Protein AF-A0A921FHR7-F1 (afdb_monomer_lite)

Foldseek 3Di:
DLLLLLLLLLVLVVLLLLLQLLQCLLPQALLRLLVLLCVLFNPALQSQLLSLLVVVLVVLVVQLLAPQLCCLVCVVVVHHSPDVSLVVVSVVLVVVVVVVVVVDVVVVVVVVVVLVVVVVVVLVVLLVLLVVVFPPPPPPPPDDPPPLVSLLSSLLCSLLLLCLRNLSSCRNVDPNSNPPSSVVSVVVSVVSSVSSSSLVVSLPRQDDPVVCVVQQSCSQLVSLCRRPNPVRNVVVSVSVNNGYTHDRNRLSSLLSSLSVLVSSLSSLVSCLSVCVSSVDDNVSSVSSNVSSVVNNVSNLVVCVVVVVVVRNVVSVVSSVVSSVVSQVVCVVVVHHHDNGHDD

Secondary structure (DSSP, 8-state):
-HHHHHHHHHHHHHHHHHHHHHHHHHS--SSHHHHHHHHHT-SSHHHHHHHHHHHHHHHHHHHHHHHTHHHHHHHHTT--STTHHHHHHHHHHHHHHHHHHHH-HHHHHHHHHHHHHHHHHHHHHHHHHHHHS---------S---HHHHHHHHHHGGGGGTTHHHHHHTGGG-S-HHHHHHHHHHHHHHHHHHHHHHHHHHHHTTS-HHHHHHTTTTHHHHHHHHHHHHHHHHHHHHHTTSS--SS-HHHHHHHHHHHHHHHHHHHHHHHHHHHHHHT--HHHHHHHHHHHHHHHHHHHHHHHHTT-HHHHHHHHHHHHHHHHHHHHHHHHTT---SSS---

Sequence (343 aa):
MAAVSFLIGGIVAAFSVYSYSKLGMKYPDRGGAAKFLLKEFGDGLLAGGMNVFQYIGWIIAMALYATGFAEYACQLLGKSSSGWLGKAISIGIVIVVVAINIMGSKQVARAQMAIIAFELLILLSFVAVGLTKLHVPTITSSNSGNIVGILSAAGLLYVTYEGFGVVTNAAGSMVNPKKQLPQALFFSLGIVMVIYIVASVVVMMTLSVQCAVANQGHVLATAGKLVLGNWGLFITSLIVCIFVVIFPLSAVGEMDSLAFLLVYAMVNLGHLRIAGQTGAKRWILICSVVLNLALFALLFIQTILNHETLTWISVIALLIISFLVELAWRKKNKRNLHWLGKK

Organism: NCBI:txid47770

InterPro domains:
  IPR002293 Amino acid/polyamine transporter I [PF13520] (2-335)
  IPR050367 Amino acid-polyamine-organocation superfamily [PTHR42770] (2-235)

pLDDT: mean 82.43, std 13.65, range [38.44, 98.12]

Radius of gyration: 20.82 Å; chains: 1; bounding box: 49×46×58 Å

Structure (mmCIF, N/CA/C/O backbone):
data_AF-A0A921FHR7-F1
#
_entry.id   AF-A0A921FHR7-F1
#
loop_
_atom_site.group_PDB
_atom_site.id
_atom_site.type_symbol
_atom_site.label_atom_id
_atom_site.label_alt_id
_atom_site.label_comp_id
_atom_site.label_asym_id
_atom_site.label_entity_id
_a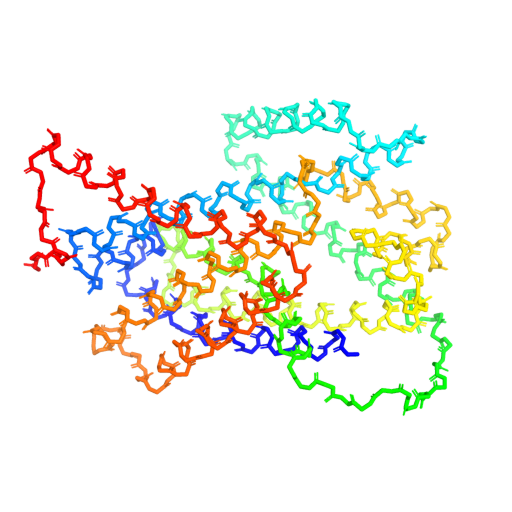tom_site.label_seq_id
_atom_site.pdbx_PDB_ins_code
_atom_site.Cartn_x
_atom_site.Cartn_y
_atom_site.Cartn_z
_atom_site.occupancy
_atom_site.B_iso_or_equiv
_atom_site.auth_seq_id
_atom_site.auth_comp_id
_atom_site.auth_asym_id
_atom_site.auth_atom_id
_atom_site.pdbx_PDB_model_num
ATOM 1 N N . MET A 1 1 ? 10.803 -15.787 -9.127 1.00 75.69 1 MET A N 1
ATOM 2 C CA . MET A 1 1 ? 10.529 -15.539 -7.689 1.00 75.69 1 MET A CA 1
ATOM 3 C C . MET A 1 1 ? 9.432 -14.495 -7.489 1.00 75.69 1 MET A C 1
ATOM 5 O O . MET A 1 1 ? 8.466 -14.827 -6.822 1.00 75.69 1 MET A O 1
ATOM 9 N N . ALA A 1 2 ? 9.515 -13.302 -8.097 1.00 82.38 2 ALA A N 1
ATOM 10 C CA . ALA A 1 2 ? 8.570 -12.192 -7.882 1.00 82.38 2 ALA A CA 1
ATOM 11 C C . ALA A 1 2 ? 7.066 -12.563 -7.905 1.00 82.38 2 ALA A C 1
ATOM 13 O O . ALA A 1 2 ? 6.345 -12.172 -6.995 1.00 82.38 2 ALA A O 1
ATOM 14 N N . ALA A 1 3 ? 6.596 -13.383 -8.854 1.00 88.69 3 ALA A N 1
ATOM 15 C CA . ALA A 1 3 ? 5.189 -13.817 -8.894 1.00 88.69 3 ALA A CA 1
ATOM 16 C C . ALA A 1 3 ? 4.730 -14.591 -7.634 1.00 88.69 3 ALA A C 1
ATOM 18 O O . ALA A 1 3 ? 3.572 -14.492 -7.236 1.00 88.69 3 ALA A O 1
ATOM 19 N N . VAL A 1 4 ? 5.637 -15.317 -6.966 1.00 91.19 4 VAL A N 1
ATOM 20 C CA . VAL A 1 4 ? 5.362 -15.993 -5.684 1.00 91.19 4 VAL A CA 1
ATOM 21 C C . VAL A 1 4 ? 5.275 -14.971 -4.549 1.00 91.19 4 VAL A C 1
ATOM 23 O O . VAL A 1 4 ? 4.385 -15.067 -3.710 1.00 91.19 4 VAL A O 1
ATOM 26 N N . SER A 1 5 ? 6.137 -13.951 -4.551 1.00 92.94 5 SER A N 1
ATOM 27 C CA . SER A 1 5 ? 6.069 -12.840 -3.594 1.00 92.94 5 SER A CA 1
ATOM 28 C C . SER A 1 5 ? 4.777 -12.025 -3.749 1.00 92.94 5 SER A C 1
ATOM 30 O O . SER A 1 5 ? 4.128 -11.735 -2.747 1.00 92.94 5 SER A O 1
ATOM 32 N N . PHE A 1 6 ? 4.335 -11.749 -4.983 1.00 93.88 6 PHE A N 1
ATOM 33 C CA . PHE A 1 6 ? 3.021 -11.149 -5.254 1.00 93.88 6 PHE A CA 1
ATOM 34 C C . PHE A 1 6 ? 1.868 -12.015 -4.735 1.00 93.88 6 PHE A C 1
ATOM 36 O O . PHE A 1 6 ? 0.956 -11.483 -4.101 1.00 93.88 6 PHE A O 1
ATOM 43 N N . LEU A 1 7 ? 1.902 -13.333 -4.966 1.00 95.56 7 LEU A N 1
ATOM 44 C CA . LEU A 1 7 ? 0.889 -14.260 -4.454 1.00 95.56 7 LEU A CA 1
ATOM 45 C C . LEU A 1 7 ? 0.837 -14.255 -2.917 1.00 95.56 7 LEU A C 1
ATOM 47 O O . LEU A 1 7 ? -0.248 -14.160 -2.348 1.00 95.56 7 LEU A O 1
ATOM 51 N N . ILE A 1 8 ? 1.991 -14.302 -2.243 1.00 95.94 8 ILE A N 1
ATOM 52 C CA . ILE A 1 8 ? 2.076 -14.254 -0.776 1.00 95.94 8 ILE A CA 1
ATOM 53 C C . ILE A 1 8 ? 1.540 -12.921 -0.242 1.00 95.94 8 ILE A C 1
ATOM 55 O O . ILE A 1 8 ? 0.689 -12.934 0.645 1.00 95.94 8 ILE A O 1
ATOM 59 N N . GLY A 1 9 ? 1.969 -11.785 -0.804 1.00 95.19 9 GLY A N 1
ATOM 60 C CA . GLY A 1 9 ? 1.480 -10.461 -0.406 1.00 95.19 9 GLY A CA 1
ATOM 61 C C . GLY A 1 9 ? -0.042 -10.342 -0.536 1.00 95.19 9 GLY A C 1
ATOM 62 O O . GLY A 1 9 ? -0.710 -9.911 0.403 1.00 95.19 9 GLY A O 1
ATOM 63 N N . GLY A 1 10 ? -0.609 -10.836 -1.643 1.00 96.44 10 GLY A N 1
ATOM 64 C CA . GLY A 1 10 ? -2.055 -10.846 -1.875 1.00 96.44 10 GLY A CA 1
ATOM 65 C C . GLY A 1 10 ? -2.819 -11.770 -0.920 1.00 96.44 10 GLY A C 1
ATOM 66 O O . GLY A 1 10 ? -3.896 -11.413 -0.442 1.00 96.44 10 GLY A O 1
ATOM 67 N N . ILE A 1 11 ? -2.243 -12.923 -0.558 1.00 96.75 11 ILE A N 1
ATOM 68 C CA . ILE A 1 11 ? -2.798 -13.812 0.474 1.00 96.75 11 ILE A CA 1
ATOM 69 C C . ILE A 1 11 ? -2.802 -13.119 1.844 1.00 96.75 11 ILE A C 1
ATOM 71 O O . ILE A 1 11 ? -3.821 -13.166 2.531 1.00 96.75 11 ILE A O 1
ATOM 75 N N . VAL A 1 12 ? -1.723 -12.433 2.243 1.00 97.12 12 VAL A N 1
ATOM 76 C CA . VAL A 1 12 ? -1.695 -11.667 3.507 1.00 97.12 12 VAL A CA 1
ATOM 77 C C . VAL A 1 12 ? -2.714 -10.523 3.477 1.00 97.12 12 VAL A C 1
ATOM 79 O O . VAL A 1 12 ? -3.473 -10.349 4.435 1.00 97.12 12 VAL A O 1
ATOM 82 N N . ALA A 1 13 ? -2.822 -9.812 2.351 1.00 96.56 13 ALA A N 1
ATOM 83 C CA . ALA A 1 13 ? -3.828 -8.775 2.150 1.00 96.56 13 ALA A CA 1
ATOM 84 C C . ALA A 1 13 ? -5.263 -9.330 2.235 1.00 96.56 13 ALA A C 1
ATOM 86 O O . ALA A 1 13 ? -6.140 -8.646 2.756 1.00 96.56 13 ALA A O 1
ATOM 87 N N . ALA A 1 14 ? -5.518 -10.581 1.830 1.00 97.56 14 ALA A N 1
ATOM 88 C CA . ALA A 1 14 ? -6.836 -11.216 1.947 1.00 97.56 14 ALA A CA 1
ATOM 89 C C . ALA A 1 14 ? -7.307 -11.383 3.406 1.00 97.56 14 ALA A C 1
ATOM 91 O O . ALA A 1 14 ? -8.500 -11.229 3.689 1.00 97.56 14 ALA A O 1
ATOM 92 N N . PHE A 1 15 ? -6.393 -11.635 4.353 1.00 97.69 15 PHE A N 1
ATOM 93 C CA . PHE A 1 15 ? -6.720 -11.655 5.785 1.00 97.69 15 PHE A CA 1
ATOM 94 C C . PHE A 1 15 ? -7.093 -10.249 6.295 1.00 97.69 15 PHE A C 1
ATOM 96 O O . PHE A 1 15 ? -8.111 -10.088 6.982 1.00 97.69 15 PHE A O 1
ATOM 103 N N . SER A 1 16 ? -6.345 -9.218 5.880 1.00 96.94 16 SER A N 1
ATOM 104 C CA . SER A 1 16 ? -6.656 -7.815 6.188 1.00 96.94 16 SER A CA 1
ATOM 105 C C . SER A 1 16 ? -7.984 -7.372 5.552 1.00 96.94 16 SER A C 1
ATOM 107 O O . SER A 1 16 ? -8.812 -6.757 6.221 1.00 96.94 16 SER A O 1
ATOM 109 N N . VAL A 1 17 ? -8.265 -7.769 4.307 1.00 97.38 17 VAL A N 1
ATOM 110 C CA . VAL A 1 17 ? -9.538 -7.528 3.605 1.00 97.38 17 VAL A CA 1
ATOM 111 C C . VAL A 1 17 ? -10.715 -8.208 4.302 1.00 97.38 17 VAL A C 1
ATOM 113 O O . VAL A 1 17 ? -11.764 -7.582 4.478 1.00 97.38 17 VAL A O 1
ATOM 116 N N . TYR A 1 18 ? -10.563 -9.449 4.777 1.00 98.00 18 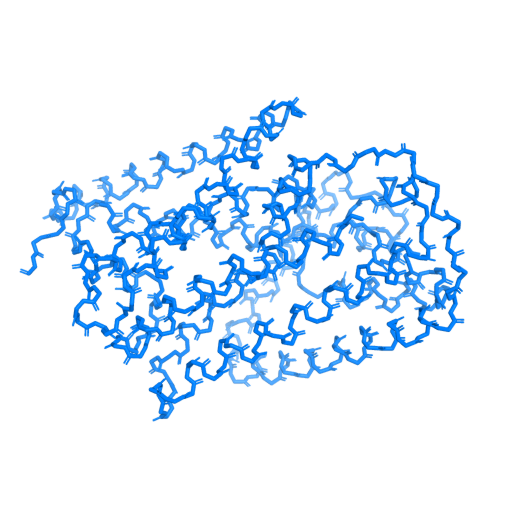TYR A N 1
ATOM 117 C CA . TYR A 1 18 ? -11.596 -10.098 5.587 1.00 98.00 18 TYR A CA 1
ATOM 118 C C . TYR A 1 18 ? -11.925 -9.264 6.836 1.00 98.00 18 TYR A C 1
ATOM 120 O O . TYR A 1 18 ? -13.099 -8.994 7.112 1.00 98.00 18 TYR A O 1
ATOM 128 N N . SER A 1 19 ? -10.895 -8.809 7.553 1.00 97.50 19 SER A N 1
ATOM 129 C CA . SER A 1 19 ? -11.024 -7.952 8.735 1.00 97.50 19 SER A CA 1
ATOM 130 C C . SER A 1 19 ? -11.744 -6.634 8.411 1.00 97.50 19 SER A C 1
ATOM 132 O O . SER A 1 19 ? -12.778 -6.326 9.010 1.00 97.50 19 SER A O 1
ATOM 134 N N . TYR A 1 20 ? -11.275 -5.915 7.389 1.00 96.88 20 TYR A N 1
ATOM 135 C CA . TYR A 1 20 ? -11.813 -4.628 6.942 1.00 96.88 20 TYR A CA 1
ATOM 136 C C . TYR A 1 20 ? -13.252 -4.731 6.422 1.00 96.88 20 TYR A C 1
ATOM 138 O O . TYR A 1 20 ? -14.075 -3.866 6.721 1.00 96.88 20 TYR A O 1
ATOM 146 N N . SER A 1 21 ? -13.602 -5.812 5.715 1.00 96.62 21 SER A N 1
ATOM 147 C CA . SER A 1 21 ? -14.979 -6.047 5.264 1.00 96.62 21 SER A CA 1
ATOM 148 C C . SER A 1 21 ? -15.941 -6.184 6.452 1.00 96.62 21 SER A C 1
ATOM 150 O O . SER A 1 21 ? -17.005 -5.568 6.470 1.00 96.62 21 SER A O 1
ATOM 152 N N . LYS A 1 22 ? -15.549 -6.927 7.495 1.00 97.06 22 LYS A N 1
ATOM 153 C CA . LYS A 1 22 ? -16.338 -7.133 8.720 1.00 97.06 22 LYS A CA 1
ATOM 154 C C . LYS A 1 22 ? -16.485 -5.850 9.541 1.00 97.06 22 LYS A C 1
ATOM 156 O O . LYS A 1 22 ? -17.575 -5.593 10.055 1.00 97.06 22 LYS A O 1
ATOM 161 N N . LEU A 1 23 ? -15.433 -5.036 9.619 1.00 96.69 23 LEU A N 1
ATOM 162 C CA . LEU A 1 23 ? -15.459 -3.724 10.268 1.00 96.69 23 LEU A CA 1
ATOM 163 C C . LEU A 1 23 ? -16.355 -2.736 9.511 1.00 96.69 23 LEU A C 1
ATOM 165 O O . LEU A 1 23 ? -17.288 -2.193 10.099 1.00 96.69 23 LEU A O 1
ATOM 169 N N . GLY A 1 24 ? -16.158 -2.563 8.202 1.00 95.06 24 GLY A N 1
ATOM 170 C CA . GLY A 1 24 ? -16.938 -1.626 7.386 1.00 95.06 24 GLY A CA 1
ATOM 171 C C . GLY A 1 24 ? -18.408 -2.025 7.196 1.00 95.06 24 GLY A C 1
ATOM 172 O O . GLY A 1 24 ? -19.268 -1.155 7.097 1.00 95.06 24 GLY A O 1
ATOM 173 N N . MET A 1 25 ? -18.745 -3.321 7.243 1.00 94.69 25 MET A N 1
ATOM 174 C CA . MET A 1 25 ? -20.144 -3.775 7.328 1.00 94.69 25 MET A CA 1
ATOM 175 C C . MET A 1 25 ? -20.823 -3.409 8.657 1.00 94.69 25 MET A C 1
ATOM 177 O O . MET A 1 25 ? -22.048 -3.264 8.700 1.00 94.69 25 MET A O 1
ATOM 181 N N . LYS A 1 26 ? -20.053 -3.315 9.751 1.00 95.25 26 LYS A N 1
ATOM 182 C CA . LYS A 1 26 ? -20.549 -2.992 11.098 1.00 95.25 26 LYS A CA 1
ATOM 183 C C . LYS A 1 26 ? -20.578 -1.485 11.358 1.00 95.25 26 LYS A C 1
ATOM 185 O O . LYS A 1 26 ? -21.493 -1.008 12.028 1.00 95.25 26 LYS A O 1
ATOM 190 N N . TYR A 1 27 ? -19.600 -0.760 10.823 1.00 94.31 27 TYR A N 1
ATOM 191 C CA . TYR A 1 27 ? -19.409 0.680 10.972 1.00 94.31 27 TYR A CA 1
ATOM 192 C C . TYR A 1 27 ? -19.216 1.334 9.583 1.00 94.31 27 TYR A C 1
ATOM 194 O O . TYR A 1 27 ? -18.105 1.762 9.265 1.00 94.31 27 TYR A O 1
ATOM 202 N N . PRO A 1 28 ? -20.261 1.386 8.729 1.00 92.00 28 PRO A N 1
ATOM 203 C CA . PRO A 1 28 ? -20.185 2.008 7.407 1.00 92.00 28 PRO A CA 1
ATOM 204 C C . PRO A 1 28 ? -20.068 3.529 7.550 1.00 92.00 28 PRO A C 1
ATOM 206 O O . PRO A 1 28 ? -21.051 4.241 7.740 1.00 92.00 28 PRO A O 1
ATOM 209 N N . ASP A 1 29 ? -18.835 4.013 7.496 1.00 91.94 29 ASP A N 1
ATOM 210 C CA . ASP A 1 29 ? -18.447 5.391 7.781 1.00 91.94 29 ASP A CA 1
ATOM 211 C C . ASP A 1 29 ? -17.522 5.914 6.670 1.00 91.94 29 ASP A C 1
ATOM 213 O O . ASP A 1 29 ? -17.067 5.141 5.827 1.00 91.94 29 ASP A O 1
ATOM 217 N N . ARG A 1 30 ? -17.239 7.220 6.648 1.00 84.75 30 ARG A N 1
ATOM 218 C CA . ARG A 1 30 ? -16.298 7.813 5.683 1.00 84.75 30 ARG A CA 1
ATOM 219 C C . ARG A 1 30 ? -14.847 7.814 6.169 1.00 84.75 30 ARG A C 1
ATOM 221 O O . ARG A 1 30 ? -13.949 7.989 5.358 1.00 84.75 30 ARG A O 1
ATOM 228 N N . GLY A 1 31 ? -14.614 7.598 7.466 1.00 84.12 31 GLY A N 1
ATOM 229 C CA . GLY A 1 31 ? -13.273 7.539 8.057 1.00 84.12 31 GLY A CA 1
ATOM 230 C C . GLY A 1 31 ? -12.580 6.170 8.023 1.00 84.12 31 GLY A C 1
ATOM 231 O O . GLY A 1 31 ? -11.482 6.071 8.566 1.00 84.12 31 GLY A O 1
ATOM 232 N N . GLY A 1 32 ? -13.214 5.124 7.471 1.00 89.81 32 GLY A N 1
ATOM 233 C CA . GLY A 1 32 ? -12.629 3.784 7.279 1.00 89.81 32 GLY A CA 1
ATOM 234 C C . GLY A 1 32 ? -11.784 3.279 8.456 1.00 89.81 32 GLY A C 1
ATOM 235 O O . GLY A 1 32 ? -12.243 3.261 9.601 1.00 89.81 32 GLY A O 1
ATOM 236 N N . ALA A 1 33 ? -10.526 2.927 8.178 1.00 91.19 33 ALA A N 1
ATOM 237 C CA . ALA A 1 33 ? -9.527 2.483 9.158 1.00 91.19 33 ALA A CA 1
ATOM 238 C C . ALA A 1 33 ? -9.425 3.381 10.408 1.00 91.19 33 ALA A C 1
ATOM 240 O O . ALA A 1 33 ? -9.457 2.884 11.535 1.00 91.19 33 ALA A O 1
ATOM 241 N N . ALA A 1 34 ? -9.399 4.705 10.227 1.00 91.00 34 ALA A N 1
ATOM 242 C CA . ALA A 1 34 ? -9.292 5.654 11.332 1.00 91.00 34 ALA A CA 1
ATOM 243 C C . ALA A 1 34 ? -10.552 5.677 12.220 1.00 91.00 34 ALA A C 1
ATOM 245 O O . ALA A 1 34 ? -10.483 5.971 13.419 1.00 91.00 34 ALA A O 1
ATOM 246 N N . LYS A 1 35 ? -11.715 5.314 11.657 1.00 93.31 35 LYS A N 1
ATOM 247 C CA . LYS A 1 35 ? -12.948 5.081 12.421 1.00 93.31 35 LYS A CA 1
ATOM 248 C C . LYS A 1 35 ? -12.936 3.725 13.130 1.00 93.31 35 LYS A C 1
ATOM 250 O O . LYS A 1 35 ? -13.475 3.636 14.234 1.00 93.31 35 LYS A O 1
ATOM 255 N N . PHE A 1 36 ? -12.321 2.700 12.537 1.00 95.56 36 PHE A N 1
ATOM 256 C CA . PHE A 1 36 ? -12.181 1.375 13.148 1.00 95.56 36 PHE A CA 1
ATOM 257 C C . PHE A 1 36 ? -11.304 1.443 14.406 1.00 95.56 36 PHE A C 1
ATOM 259 O O . PHE A 1 36 ? -11.782 1.078 15.479 1.00 95.56 36 PHE A O 1
ATOM 266 N N . LEU A 1 37 ? -10.121 2.069 14.333 1.00 95.56 37 LEU A N 1
ATOM 267 C CA . LEU A 1 37 ? -9.233 2.279 15.489 1.00 95.56 37 LEU A CA 1
ATOM 268 C C . LEU A 1 37 ? -9.950 2.971 16.665 1.00 95.56 37 LEU A C 1
ATOM 270 O O . LEU A 1 37 ? -9.846 2.536 17.815 1.00 95.56 37 LEU A O 1
ATOM 274 N N . LEU A 1 38 ? -10.767 3.993 16.383 1.00 94.19 38 LEU A N 1
ATOM 275 C CA . LEU A 1 38 ? -11.587 4.681 17.392 1.00 94.19 38 LEU A CA 1
ATOM 276 C C . LEU A 1 38 ? -12.709 3.806 17.988 1.00 94.19 38 LEU A C 1
ATOM 278 O O . LEU A 1 38 ? -13.125 4.050 19.120 1.00 94.19 38 LEU A O 1
ATOM 282 N N . LYS A 1 39 ? -13.210 2.789 17.273 1.00 95.00 39 LYS A N 1
ATOM 283 C CA . LYS A 1 39 ? -14.193 1.814 17.793 1.00 95.00 39 LYS A CA 1
ATOM 284 C C . LYS A 1 39 ? -13.551 0.643 18.544 1.00 95.00 39 LYS A C 1
ATOM 286 O O . LYS A 1 39 ? -14.187 0.060 19.421 1.00 95.00 39 LYS A O 1
ATOM 291 N N . GLU A 1 40 ? -12.301 0.324 18.235 1.00 94.88 40 GLU A N 1
ATOM 292 C CA . GLU A 1 40 ? -11.539 -0.797 18.796 1.00 94.88 40 GLU A CA 1
ATOM 293 C C . GLU A 1 40 ? -10.788 -0.432 20.086 1.00 94.88 40 GLU A C 1
ATOM 295 O O . GLU A 1 40 ? -10.748 -1.210 21.049 1.00 94.88 40 GLU A O 1
ATOM 300 N N . PHE A 1 41 ? -10.199 0.766 20.115 1.00 94.81 41 PHE A N 1
ATOM 301 C CA . PHE A 1 41 ? -9.357 1.259 21.207 1.00 94.81 41 PHE A CA 1
ATOM 302 C C . PHE A 1 41 ? -9.963 2.451 21.965 1.00 94.81 41 PHE A C 1
ATOM 304 O O . PHE A 1 41 ? -9.497 2.758 23.063 1.00 94.81 41 PHE A O 1
ATOM 311 N N . GLY A 1 42 ? -11.026 3.068 21.433 1.00 93.38 42 GLY A N 1
ATOM 312 C CA . GLY A 1 42 ? -11.663 4.262 21.998 1.00 93.38 42 GLY A CA 1
ATOM 313 C C . GLY A 1 42 ? -10.883 5.552 21.717 1.00 93.38 42 GLY A C 1
ATOM 314 O O . GLY A 1 42 ? -9.785 5.528 21.167 1.00 93.38 42 GLY A O 1
ATOM 315 N N . ASP A 1 43 ? -11.434 6.697 22.128 1.00 92.50 43 ASP A N 1
ATOM 316 C CA . ASP A 1 43 ? -10.752 7.997 22.060 1.00 92.50 43 ASP A CA 1
ATOM 317 C C . ASP A 1 43 ? -9.620 8.119 23.106 1.00 92.50 43 ASP A C 1
ATOM 319 O O . ASP A 1 43 ? -9.807 8.661 24.198 1.00 92.50 43 ASP A O 1
ATOM 323 N N . GLY A 1 44 ? -8.439 7.599 22.771 1.00 93.12 44 GLY A N 1
ATOM 324 C CA . GLY A 1 44 ? -7.212 7.664 23.574 1.00 93.12 44 GLY A CA 1
ATOM 325 C C . GLY A 1 44 ? -5.959 7.768 22.702 1.00 93.12 44 GLY A C 1
ATOM 326 O O . GLY A 1 44 ? -6.052 7.746 21.471 1.00 93.12 44 GLY A O 1
ATOM 327 N N . LEU A 1 45 ? -4.785 7.871 23.337 1.00 93.44 45 LEU A N 1
ATOM 328 C CA . LEU A 1 45 ? -3.504 8.073 22.639 1.00 93.44 45 LEU A CA 1
ATOM 329 C C . LEU A 1 45 ? -3.216 7.009 21.572 1.00 93.44 45 LEU A C 1
ATOM 331 O O . LEU A 1 45 ? -2.663 7.354 20.537 1.00 93.44 45 LEU A O 1
ATOM 335 N N . LEU A 1 46 ? -3.608 5.748 21.782 1.00 94.69 46 LEU A N 1
ATOM 336 C CA . LEU A 1 46 ? -3.337 4.671 20.828 1.00 94.69 46 LEU A CA 1
ATOM 337 C C . LEU A 1 46 ? -4.097 4.849 19.507 1.00 94.69 46 LEU A C 1
ATOM 339 O O . LEU A 1 46 ? -3.492 4.772 18.443 1.00 94.69 46 LEU A O 1
ATOM 343 N N . ALA A 1 47 ? -5.405 5.121 19.559 1.00 93.88 47 ALA A N 1
ATOM 344 C CA . ALA A 1 47 ? -6.190 5.357 18.346 1.00 93.88 47 ALA A CA 1
ATOM 345 C C . ALA A 1 47 ? -5.765 6.657 17.649 1.00 93.88 47 ALA A C 1
ATOM 347 O O . ALA A 1 47 ? -5.671 6.702 16.428 1.00 93.88 47 ALA A O 1
ATOM 348 N N . GLY A 1 48 ? -5.481 7.706 18.424 1.00 91.44 48 GLY A N 1
ATOM 349 C CA . GLY A 1 48 ? -5.029 8.987 17.892 1.00 91.44 48 GLY A CA 1
ATOM 350 C C . GLY A 1 48 ? -3.650 8.922 17.232 1.00 91.44 48 GLY A C 1
ATOM 351 O O . GLY A 1 48 ? -3.514 9.302 16.074 1.00 91.44 48 GLY A O 1
ATOM 352 N N . GLY A 1 49 ? -2.650 8.376 17.929 1.00 93.00 49 GLY A N 1
ATOM 353 C CA . GLY A 1 49 ? -1.289 8.204 17.419 1.00 93.00 49 GLY A CA 1
ATOM 354 C C . GLY A 1 49 ? -1.256 7.328 16.170 1.00 93.00 49 GLY A C 1
ATOM 355 O O . GLY A 1 49 ? -0.676 7.731 15.168 1.00 93.00 49 GLY A O 1
ATOM 356 N N . MET A 1 50 ? -1.980 6.201 16.161 1.00 95.88 50 MET A N 1
ATOM 357 C CA . MET A 1 50 ? -2.103 5.365 14.959 1.00 95.88 50 MET A CA 1
ATOM 358 C C . MET A 1 50 ? -2.853 6.060 13.810 1.00 95.88 50 MET A C 1
ATOM 360 O O . MET A 1 50 ? -2.488 5.853 12.657 1.00 95.88 50 MET A O 1
ATOM 364 N N . ASN A 1 51 ? -3.842 6.919 14.087 1.00 91.75 51 ASN A N 1
ATOM 365 C CA . ASN A 1 51 ? -4.504 7.722 13.051 1.00 91.75 51 ASN A CA 1
ATOM 366 C C . ASN A 1 51 ? -3.564 8.785 12.456 1.00 91.75 51 ASN A C 1
ATOM 368 O O . ASN A 1 51 ? -3.567 8.987 11.244 1.00 91.75 51 ASN A O 1
ATOM 372 N N . VAL A 1 52 ? -2.740 9.445 13.280 1.00 87.69 52 VAL A N 1
ATOM 373 C CA . VAL A 1 52 ? -1.711 10.388 12.804 1.00 87.69 52 VAL A CA 1
ATOM 374 C C . VAL A 1 52 ? -0.612 9.641 12.040 1.00 87.69 52 VAL A C 1
ATOM 376 O O . VAL A 1 52 ? -0.182 10.115 10.993 1.00 87.69 52 VAL A O 1
ATOM 379 N N . PHE A 1 53 ? -0.206 8.452 12.496 1.00 91.25 53 PHE A N 1
ATOM 380 C CA . PHE A 1 53 ? 0.758 7.604 11.794 1.00 91.25 53 PHE A CA 1
ATOM 381 C C . PHE A 1 53 ? 0.223 7.152 10.435 1.00 91.25 53 PHE A C 1
ATOM 383 O O . PHE A 1 53 ? 0.924 7.281 9.441 1.00 91.25 53 PHE A O 1
ATOM 390 N N . GLN A 1 54 ? -1.040 6.718 10.355 1.00 89.19 54 GLN A N 1
ATOM 391 C CA . GLN A 1 54 ? -1.676 6.379 9.082 1.00 89.19 54 GLN A CA 1
ATOM 392 C C . GLN A 1 54 ? -1.829 7.607 8.171 1.00 89.19 54 GLN A C 1
ATOM 394 O O . GLN A 1 54 ? -1.674 7.485 6.962 1.00 89.19 54 GLN A O 1
ATOM 399 N N . TYR A 1 55 ? -2.115 8.794 8.712 1.00 82.00 55 TYR A N 1
ATOM 400 C CA . TYR A 1 55 ? -2.161 10.029 7.922 1.00 82.00 55 TYR A CA 1
ATOM 401 C C . TYR A 1 55 ? -0.785 10.398 7.348 1.00 82.00 55 TYR A C 1
ATOM 403 O O . TYR A 1 55 ? -0.690 10.776 6.183 1.00 82.00 55 TYR A O 1
ATOM 411 N N . ILE A 1 56 ? 0.285 10.219 8.129 1.00 76.62 56 ILE A N 1
ATOM 412 C CA . ILE A 1 56 ? 1.666 10.325 7.642 1.00 76.62 56 ILE A CA 1
ATOM 413 C C . ILE A 1 56 ? 1.948 9.237 6.596 1.00 76.62 56 ILE A C 1
ATOM 415 O O . ILE A 1 56 ? 2.506 9.560 5.556 1.00 76.62 56 ILE A O 1
ATOM 419 N N . GLY A 1 57 ? 1.495 7.999 6.809 1.00 79.38 57 GLY A N 1
ATOM 420 C CA . GLY A 1 57 ? 1.531 6.917 5.821 1.00 79.38 57 GLY A CA 1
ATOM 421 C C . GLY A 1 57 ? 0.874 7.327 4.506 1.00 79.38 57 GLY A C 1
ATOM 422 O O . GLY A 1 57 ? 1.510 7.265 3.470 1.00 79.38 57 GLY A O 1
ATOM 423 N N . TRP A 1 58 ? -0.331 7.903 4.522 1.00 78.12 58 TRP A N 1
ATOM 424 C CA . TRP A 1 58 ? -0.949 8.438 3.303 1.00 78.12 58 TRP A CA 1
ATOM 425 C C . TRP A 1 58 ? -0.166 9.600 2.673 1.00 78.12 58 TRP A C 1
ATOM 427 O O . TRP A 1 58 ? -0.289 9.802 1.471 1.00 78.12 58 TRP A O 1
ATOM 437 N N . ILE A 1 59 ? 0.649 10.349 3.424 1.00 75.75 59 ILE A N 1
ATOM 438 C CA . ILE A 1 59 ? 1.593 11.332 2.859 1.00 75.75 59 ILE A CA 1
ATOM 439 C C . ILE A 1 59 ? 2.827 10.639 2.258 1.00 75.75 59 ILE A C 1
ATOM 441 O O . ILE A 1 59 ? 3.315 11.112 1.239 1.00 75.75 59 ILE A O 1
ATOM 445 N N . ILE A 1 60 ? 3.299 9.519 2.818 1.00 77.00 60 ILE A N 1
ATOM 446 C CA . ILE A 1 60 ? 4.345 8.663 2.228 1.00 77.00 60 ILE A CA 1
ATOM 447 C C . ILE A 1 60 ? 3.818 8.008 0.944 1.00 77.00 60 ILE A C 1
ATOM 449 O O . ILE A 1 60 ? 4.459 8.141 -0.089 1.00 77.00 60 ILE A O 1
ATOM 453 N N . ALA A 1 61 ? 2.614 7.434 0.952 1.00 76.31 61 ALA A N 1
ATOM 454 C CA . ALA A 1 61 ? 1.916 6.938 -0.230 1.00 76.31 61 ALA A CA 1
ATOM 455 C C . ALA A 1 61 ? 1.698 8.047 -1.268 1.00 76.31 61 ALA A C 1
ATOM 457 O O . ALA A 1 61 ? 2.060 7.888 -2.425 1.00 76.31 61 ALA A O 1
ATOM 458 N N . MET A 1 62 ? 1.193 9.226 -0.882 1.00 73.94 62 MET A N 1
ATOM 459 C CA . MET A 1 62 ? 1.132 10.397 -1.777 1.00 73.94 62 MET A CA 1
ATOM 460 C C . MET A 1 62 ? 2.514 10.940 -2.164 1.00 73.94 62 MET A C 1
ATOM 462 O O . MET A 1 62 ? 2.581 11.775 -3.058 1.00 73.94 62 MET A O 1
ATOM 466 N N . ALA A 1 63 ? 3.597 10.483 -1.526 1.00 72.19 63 ALA A N 1
ATOM 467 C CA . ALA A 1 63 ? 4.979 10.728 -1.921 1.00 72.19 63 ALA A CA 1
ATOM 468 C C . ALA A 1 63 ? 5.583 9.569 -2.750 1.00 72.19 63 ALA A C 1
ATOM 470 O O . ALA A 1 63 ? 6.584 9.789 -3.424 1.00 72.19 63 ALA A O 1
ATOM 471 N N . LEU A 1 64 ? 4.952 8.386 -2.776 1.00 76.19 64 LEU A N 1
ATOM 472 C CA . LEU A 1 64 ? 5.246 7.237 -3.645 1.00 76.19 64 LEU A CA 1
ATOM 473 C C . LEU A 1 64 ? 4.507 7.329 -4.980 1.00 76.19 64 LEU A C 1
ATOM 475 O O . LEU A 1 64 ? 5.091 7.100 -6.028 1.00 76.19 64 LEU A O 1
ATOM 479 N N . TYR A 1 65 ? 3.237 7.732 -4.916 1.00 76.62 65 TYR A N 1
ATOM 480 C CA . TYR A 1 65 ? 2.447 8.385 -5.965 1.00 76.62 65 TYR A CA 1
ATOM 481 C C . TYR A 1 65 ? 2.790 9.885 -6.075 1.00 76.62 65 TYR A C 1
ATOM 483 O O . TYR A 1 65 ? 2.178 10.634 -6.833 1.00 76.62 65 TYR A O 1
ATOM 491 N N . ALA A 1 66 ? 3.836 10.306 -5.359 1.00 71.75 66 ALA A N 1
ATOM 492 C CA . ALA A 1 66 ? 4.874 11.134 -5.946 1.00 71.75 66 ALA A CA 1
ATOM 493 C C . ALA A 1 66 ? 5.953 10.173 -6.520 1.00 71.75 66 ALA A C 1
ATOM 495 O O . ALA A 1 66 ? 5.619 9.461 -7.430 1.00 71.75 66 ALA A O 1
ATOM 496 N N . THR A 1 67 ? 7.217 10.058 -6.131 1.00 70.38 67 THR A N 1
ATOM 497 C CA . THR A 1 67 ? 8.253 9.207 -6.812 1.00 70.38 67 THR A CA 1
ATOM 498 C C . THR A 1 67 ? 8.398 9.162 -8.364 1.00 70.38 67 THR A C 1
ATOM 500 O O . THR A 1 67 ? 9.213 9.885 -8.937 1.00 70.38 67 THR A O 1
ATOM 503 N N . GLY A 1 68 ? 7.739 8.227 -9.053 1.00 74.44 68 GLY A N 1
ATOM 504 C CA . GLY A 1 68 ? 8.276 7.517 -10.229 1.00 74.44 68 GLY A CA 1
ATOM 505 C C . GLY A 1 68 ? 8.364 8.319 -11.517 1.00 74.44 68 GLY A C 1
ATOM 506 O O . GLY A 1 68 ? 9.257 8.094 -12.324 1.00 74.44 68 GLY A O 1
ATOM 507 N N . PHE A 1 69 ? 7.508 9.317 -11.722 1.00 73.25 69 PHE A N 1
ATOM 508 C CA . PHE A 1 69 ? 7.614 10.144 -12.926 1.00 73.25 69 PHE A CA 1
ATOM 509 C C . PHE A 1 69 ? 8.739 11.151 -12.890 1.00 73.25 69 PHE A C 1
ATOM 511 O O . PHE A 1 69 ? 8.990 11.782 -13.908 1.00 73.25 69 PHE A O 1
ATOM 518 N N . ALA A 1 70 ? 9.412 11.349 -11.753 1.00 74.06 70 ALA A N 1
ATOM 519 C CA . ALA A 1 70 ? 10.651 12.124 -11.790 1.00 74.06 70 ALA A CA 1
ATOM 520 C C . ALA A 1 70 ? 11.578 11.432 -12.775 1.00 74.06 70 ALA A C 1
ATOM 522 O O . ALA A 1 70 ? 12.241 12.060 -13.585 1.00 74.06 70 ALA A O 1
ATOM 523 N N . GLU A 1 71 ? 11.526 10.112 -12.713 1.00 72.75 71 GLU A N 1
ATOM 524 C CA . GLU A 1 71 ? 12.302 9.152 -13.440 1.00 72.75 71 GLU A CA 1
ATOM 525 C C . GLU A 1 71 ? 11.687 8.963 -14.839 1.00 72.75 71 GLU A C 1
ATOM 527 O O . GLU A 1 71 ? 12.361 9.303 -15.805 1.00 72.75 71 GLU A O 1
ATOM 532 N N . TYR A 1 72 ? 10.391 8.639 -14.987 1.00 72.81 72 TYR A N 1
ATOM 533 C CA . TYR A 1 72 ? 9.757 8.520 -16.319 1.00 72.81 72 TYR A CA 1
ATOM 534 C C . TYR A 1 72 ? 9.685 9.828 -17.132 1.00 72.81 72 TYR A C 1
ATOM 536 O O . TYR A 1 72 ? 10.018 9.815 -18.316 1.00 72.81 72 TYR A O 1
ATOM 544 N N . ALA A 1 73 ? 9.308 10.970 -16.547 1.00 75.00 73 ALA A N 1
ATOM 545 C CA . ALA A 1 73 ? 9.221 12.234 -17.283 1.00 75.00 73 ALA A CA 1
ATOM 546 C C . ALA A 1 73 ? 10.612 12.789 -17.626 1.00 75.00 73 ALA A C 1
ATOM 548 O O . ALA A 1 73 ? 10.815 13.257 -18.747 1.00 75.00 73 ALA A O 1
ATOM 549 N N . CYS A 1 74 ? 11.606 12.689 -16.730 1.00 76.69 74 CYS A N 1
ATOM 550 C CA . CYS A 1 74 ? 12.981 13.021 -17.114 1.00 76.69 74 CYS A CA 1
ATOM 551 C C . CYS A 1 74 ? 13.534 12.031 -18.152 1.00 76.69 74 CYS A C 1
ATOM 553 O O . CYS A 1 74 ? 14.177 12.480 -19.096 1.00 76.69 74 CYS A O 1
ATOM 555 N N . GLN A 1 75 ? 13.227 10.731 -18.062 1.00 74.56 75 GLN A N 1
ATOM 556 C CA . GLN A 1 75 ? 13.613 9.721 -19.057 1.00 74.56 75 GLN A CA 1
ATOM 557 C C . GLN A 1 75 ? 13.018 10.027 -20.443 1.00 74.56 75 GLN A C 1
ATOM 559 O O . GLN A 1 75 ? 13.748 9.974 -21.432 1.00 74.56 75 GLN A O 1
ATOM 564 N N . LEU A 1 76 ? 11.742 10.426 -20.524 1.00 72.94 76 LEU A N 1
ATOM 565 C CA . LEU A 1 76 ? 11.109 10.910 -21.761 1.00 72.94 76 LEU A CA 1
ATOM 566 C C . LEU A 1 76 ? 11.773 12.193 -22.300 1.00 72.94 76 LEU A C 1
ATOM 568 O O . LEU A 1 76 ? 11.853 12.379 -23.511 1.00 72.94 76 LEU A O 1
ATOM 572 N N . LEU A 1 77 ? 12.292 13.053 -21.418 1.00 77.81 77 LEU A N 1
ATOM 573 C CA . LEU A 1 77 ? 13.062 14.255 -21.766 1.00 77.81 77 LEU A CA 1
ATOM 574 C C . LEU A 1 77 ? 14.566 13.994 -22.003 1.00 77.81 77 LEU A C 1
ATOM 576 O O . LEU A 1 77 ? 15.311 14.953 -22.217 1.00 77.81 77 LEU A O 1
ATOM 580 N N . GLY A 1 78 ? 15.038 12.743 -21.930 1.00 78.38 78 GLY A N 1
ATOM 581 C CA . GLY A 1 78 ? 16.458 12.386 -22.063 1.00 78.38 78 GLY A CA 1
ATOM 582 C C . GLY A 1 78 ? 17.365 12.921 -20.942 1.00 78.38 78 GLY A C 1
ATOM 583 O O . GLY A 1 78 ? 18.565 13.091 -21.146 1.00 78.38 78 GLY A O 1
ATOM 584 N N . LYS A 1 79 ? 16.803 13.230 -19.769 1.00 79.31 79 LYS A N 1
ATOM 585 C CA . LYS A 1 79 ? 17.484 13.825 -18.607 1.00 79.31 79 LYS A CA 1
ATOM 586 C C . LYS A 1 79 ? 17.480 12.867 -17.416 1.00 79.31 79 LYS A C 1
ATOM 588 O O . LYS A 1 79 ? 16.645 11.973 -17.326 1.00 79.31 79 LYS A O 1
ATOM 593 N N . SER A 1 80 ? 18.379 13.091 -16.459 1.00 74.62 80 SER A N 1
ATOM 594 C CA . SER A 1 80 ? 18.316 12.394 -15.170 1.00 74.62 80 SER A CA 1
ATOM 595 C C . SER A 1 80 ? 17.263 13.017 -14.245 1.00 74.62 80 SER A C 1
ATOM 597 O O . SER A 1 80 ? 17.097 14.239 -14.205 1.00 74.62 80 SER A O 1
ATOM 599 N N . SER A 1 81 ? 16.600 12.182 -13.446 1.00 70.12 81 SER A N 1
ATOM 600 C CA . SER A 1 81 ? 15.786 12.595 -12.295 1.00 70.12 81 SER A CA 1
ATOM 601 C C . SER A 1 81 ? 16.631 13.069 -11.104 1.00 70.12 81 SER A C 1
ATOM 603 O O . SER A 1 81 ? 16.122 13.781 -10.237 1.00 70.12 81 SER A O 1
ATOM 605 N N . SER A 1 82 ? 17.922 12.709 -11.067 1.00 67.19 82 SER A N 1
ATOM 606 C CA . SER A 1 82 ? 18.853 12.931 -9.952 1.00 67.19 82 SER A CA 1
ATOM 607 C C . SER A 1 82 ? 19.255 14.407 -9.777 1.00 67.19 82 SER A C 1
ATOM 609 O O . SER A 1 82 ? 20.376 14.810 -10.088 1.00 67.19 82 SER A O 1
ATOM 611 N N . GLY A 1 83 ? 18.341 15.239 -9.278 1.00 74.69 83 GLY A N 1
ATOM 612 C CA . GLY A 1 83 ? 18.613 16.647 -9.000 1.00 74.69 83 GLY A CA 1
ATOM 613 C C . GLY A 1 83 ? 17.362 17.460 -8.680 1.00 74.69 83 GLY A C 1
ATOM 614 O O . GLY A 1 83 ? 16.311 16.922 -8.333 1.00 74.69 83 GLY A O 1
ATOM 615 N N . TRP A 1 84 ? 17.471 18.785 -8.806 1.00 80.06 84 TRP A N 1
ATOM 616 C CA . TRP A 1 84 ? 16.343 19.690 -8.568 1.00 80.06 84 TRP A CA 1
ATOM 617 C C . TRP A 1 84 ? 15.227 19.549 -9.614 1.00 80.06 84 TRP A C 1
ATOM 619 O O . TRP A 1 84 ? 14.064 19.720 -9.271 1.00 80.06 84 TRP A O 1
ATOM 629 N N . LEU A 1 85 ? 15.551 19.177 -10.861 1.00 81.69 85 LEU A N 1
ATOM 630 C CA . LEU A 1 85 ? 14.563 19.036 -11.938 1.00 81.69 85 LEU A CA 1
ATOM 631 C C . LEU A 1 85 ? 13.462 18.023 -11.590 1.00 81.69 85 LEU A C 1
ATOM 633 O O . LEU A 1 85 ? 12.289 18.367 -11.687 1.00 81.69 85 LEU A O 1
ATOM 637 N N . GLY A 1 86 ? 13.831 16.823 -11.124 1.00 75.56 86 GLY A N 1
ATOM 638 C CA . GLY A 1 86 ? 12.860 15.815 -10.690 1.00 75.56 86 GLY A CA 1
ATOM 639 C C . GLY A 1 86 ? 11.932 16.369 -9.605 1.00 75.56 86 GLY A C 1
ATOM 640 O O . GLY A 1 86 ? 10.719 16.380 -9.788 1.00 75.56 86 GLY A O 1
ATOM 641 N N . LYS A 1 87 ? 12.516 16.944 -8.542 1.00 73.00 87 LYS A N 1
ATOM 642 C CA . LYS A 1 87 ? 11.795 17.558 -7.409 1.00 73.00 87 LYS A CA 1
ATOM 643 C C . LYS A 1 87 ? 10.887 18.728 -7.815 1.00 73.00 87 LYS A C 1
ATOM 645 O O . LYS A 1 87 ? 9.829 18.918 -7.222 1.00 73.00 87 LYS A O 1
ATOM 650 N N . ALA A 1 88 ? 11.279 19.522 -8.809 1.00 80.50 88 ALA A N 1
ATOM 651 C CA . ALA A 1 88 ? 10.473 20.636 -9.300 1.00 80.50 88 ALA A CA 1
ATOM 652 C C . ALA A 1 88 ? 9.226 20.142 -10.054 1.00 80.50 88 ALA A C 1
ATOM 654 O O . ALA A 1 88 ? 8.126 20.638 -9.806 1.00 80.50 88 ALA A O 1
ATOM 655 N N . ILE A 1 89 ? 9.377 19.119 -10.906 1.00 80.88 89 ILE A N 1
ATOM 656 C CA . ILE A 1 89 ? 8.247 18.462 -11.586 1.00 80.88 89 ILE A CA 1
ATOM 657 C C . ILE A 1 89 ? 7.308 17.821 -10.541 1.00 80.88 89 ILE A C 1
ATOM 659 O O . ILE A 1 89 ? 6.090 17.911 -10.683 1.00 80.88 89 ILE A O 1
ATOM 663 N N . SER A 1 90 ? 7.852 17.273 -9.445 1.00 71.12 90 SER A N 1
ATOM 664 C CA . SER A 1 90 ? 7.090 16.733 -8.305 1.00 71.12 90 SER A CA 1
ATOM 665 C C . SER A 1 90 ? 6.144 17.716 -7.654 1.00 71.12 90 SER A C 1
ATOM 667 O O . SER A 1 90 ? 4.947 17.456 -7.538 1.00 71.12 90 SER A O 1
ATOM 669 N N . ILE A 1 91 ? 6.686 18.854 -7.229 1.00 75.00 91 ILE A N 1
ATOM 670 C CA . ILE A 1 91 ? 5.910 19.900 -6.570 1.00 75.00 91 ILE A CA 1
ATOM 671 C C . ILE A 1 91 ? 4.836 20.408 -7.544 1.00 75.00 91 ILE A C 1
ATOM 673 O O . ILE A 1 91 ? 3.689 20.591 -7.143 1.00 75.00 91 ILE A O 1
ATOM 677 N N . GLY A 1 92 ? 5.168 20.518 -8.837 1.00 80.50 92 GLY A N 1
ATOM 678 C CA . GLY A 1 92 ? 4.213 20.819 -9.905 1.00 80.50 92 GLY A CA 1
ATOM 679 C C . GLY A 1 92 ? 3.047 19.827 -9.997 1.00 80.50 92 GLY A C 1
ATOM 680 O O . GLY A 1 92 ? 1.894 20.249 -9.965 1.00 80.50 92 GLY A O 1
ATOM 681 N N . ILE A 1 93 ? 3.310 18.519 -10.072 1.00 77.00 93 ILE A N 1
ATOM 682 C CA . ILE A 1 93 ? 2.251 17.504 -10.213 1.00 77.00 93 ILE A CA 1
ATOM 683 C C . ILE A 1 93 ? 1.385 17.389 -8.954 1.00 77.00 93 ILE A C 1
ATOM 685 O O . ILE A 1 93 ? 0.163 17.315 -9.081 1.00 77.00 93 ILE A O 1
ATOM 689 N N . VAL A 1 94 ? 1.958 17.492 -7.749 1.00 71.75 94 VAL A N 1
ATOM 690 C CA . VAL A 1 94 ? 1.158 17.560 -6.511 1.00 71.75 94 VAL A CA 1
ATOM 691 C C . VAL A 1 94 ? 0.245 18.794 -6.516 1.00 71.75 94 VAL A C 1
ATOM 693 O O . VAL A 1 94 ? -0.942 18.672 -6.213 1.00 71.75 94 VAL A O 1
ATOM 696 N N . ILE A 1 95 ? 0.742 19.967 -6.931 1.00 75.81 95 ILE A N 1
ATOM 697 C CA . ILE A 1 95 ? -0.073 21.189 -7.060 1.00 75.81 95 ILE A CA 1
ATOM 698 C C . ILE A 1 95 ? -1.200 21.010 -8.092 1.00 75.81 95 ILE A C 1
ATOM 700 O O . ILE A 1 95 ? -2.340 21.388 -7.818 1.00 75.81 95 ILE A O 1
ATOM 704 N N . VAL A 1 96 ? -0.922 20.396 -9.247 1.00 77.25 96 VAL A N 1
ATOM 705 C CA . VAL A 1 96 ? -1.929 20.120 -10.290 1.00 77.25 96 VAL A CA 1
ATOM 706 C C . VAL A 1 96 ? -3.007 19.154 -9.788 1.00 77.25 96 VAL A C 1
ATOM 708 O O . VAL A 1 96 ? -4.195 19.423 -9.961 1.00 77.25 96 VAL A O 1
ATOM 711 N N . VAL A 1 97 ? -2.631 18.068 -9.105 1.00 73.50 97 VAL A N 1
ATOM 712 C CA . VAL A 1 97 ? -3.587 17.109 -8.525 1.00 73.50 97 VAL A CA 1
ATOM 713 C C . VAL A 1 97 ? -4.426 17.757 -7.416 1.00 73.50 97 VAL A C 1
ATOM 715 O O . VAL A 1 97 ? -5.631 17.510 -7.337 1.00 73.50 97 VAL A O 1
ATOM 718 N N . VAL A 1 98 ? -3.847 18.634 -6.589 1.00 71.06 98 VAL A N 1
ATOM 719 C CA . VAL A 1 98 ? -4.602 19.421 -5.596 1.00 71.06 98 VAL A CA 1
ATOM 720 C C . VAL A 1 98 ? -5.599 20.364 -6.280 1.00 71.06 98 VAL A C 1
ATOM 722 O O . VAL A 1 98 ? -6.768 20.383 -5.893 1.00 71.06 98 VAL A O 1
ATOM 725 N N . ALA A 1 99 ? -5.192 21.083 -7.331 1.00 71.88 99 ALA A N 1
ATOM 726 C CA . ALA A 1 99 ? -6.083 21.962 -8.091 1.00 71.88 99 ALA A CA 1
ATOM 727 C C . ALA A 1 99 ? -7.257 21.193 -8.730 1.00 71.88 99 ALA A C 1
ATOM 729 O O . ALA A 1 99 ? -8.412 21.591 -8.577 1.00 71.88 99 ALA A O 1
ATOM 730 N N . ILE A 1 100 ? -6.990 20.044 -9.361 1.00 69.25 100 ILE A N 1
ATOM 731 C CA . ILE A 1 100 ? -8.018 19.168 -9.948 1.00 69.25 100 ILE A CA 1
ATOM 732 C C . ILE A 1 100 ? -9.007 18.668 -8.882 1.00 69.25 100 ILE A C 1
ATOM 734 O O . ILE A 1 100 ? -10.217 18.658 -9.115 1.00 69.25 100 ILE A O 1
ATOM 738 N N . ASN A 1 101 ? -8.529 18.306 -7.687 1.00 66.62 101 ASN A N 1
ATOM 739 C CA . ASN A 1 101 ? -9.398 17.879 -6.587 1.00 66.62 101 ASN A CA 1
ATOM 740 C C . ASN A 1 101 ? -10.319 19.001 -6.068 1.00 66.62 101 ASN A C 1
ATOM 742 O O . ASN A 1 101 ? -11.440 18.715 -5.644 1.00 66.62 101 ASN A O 1
ATOM 746 N N . ILE A 1 102 ? -9.896 20.268 -6.155 1.00 72.56 102 ILE A N 1
ATOM 747 C CA . ILE A 1 102 ? -10.729 21.436 -5.815 1.00 72.56 102 ILE A CA 1
ATOM 748 C C . ILE A 1 102 ? -11.842 21.660 -6.860 1.00 72.56 102 ILE A C 1
ATOM 750 O O . ILE A 1 102 ? -12.942 22.074 -6.497 1.00 72.56 102 ILE A O 1
ATOM 754 N N . MET A 1 103 ? -11.609 21.333 -8.138 1.00 66.75 103 MET A N 1
ATOM 755 C CA . MET A 1 103 ? -12.569 21.568 -9.235 1.00 66.75 103 MET A CA 1
ATOM 756 C C . MET A 1 103 ? -13.836 20.690 -9.193 1.00 66.75 103 MET A C 1
ATOM 758 O O . MET A 1 103 ? -14.826 21.018 -9.847 1.00 66.75 103 MET A O 1
ATOM 762 N N . GLY A 1 104 ? -13.853 19.608 -8.404 1.00 59.59 104 GLY A N 1
ATOM 763 C CA . GLY A 1 104 ? -15.088 18.907 -8.033 1.00 59.59 104 GLY A CA 1
ATOM 764 C C . GLY A 1 104 ? -15.100 17.401 -8.310 1.00 59.59 104 GLY A C 1
ATOM 765 O O . GLY A 1 104 ? -15.024 16.930 -9.448 1.00 59.59 104 GLY A O 1
ATOM 766 N N . SER A 1 105 ? -15.325 16.626 -7.246 1.00 62.62 105 SER A N 1
ATOM 767 C CA . SER A 1 105 ? -15.203 15.159 -7.213 1.00 62.62 105 SER A CA 1
ATOM 768 C C . SER A 1 105 ? -16.012 14.384 -8.265 1.00 62.62 105 SER A C 1
ATOM 770 O O . SER A 1 105 ? -15.599 13.297 -8.660 1.00 62.62 105 SER A O 1
ATOM 772 N N . LYS A 1 106 ? -17.135 14.918 -8.769 1.00 67.19 106 LYS A N 1
ATOM 773 C CA . LYS A 1 106 ? -17.938 14.261 -9.824 1.00 67.19 106 LYS A CA 1
ATOM 774 C C . LYS A 1 106 ? -17.223 14.190 -11.177 1.00 67.19 106 LYS A C 1
ATOM 776 O O . LYS A 1 106 ? -17.453 13.236 -11.918 1.00 67.19 106 LYS A O 1
ATOM 781 N N . GLN A 1 107 ? -16.396 15.181 -11.515 1.00 63.25 107 GLN A N 1
ATOM 782 C CA . GLN A 1 107 ? -15.605 15.155 -12.750 1.00 63.25 107 GLN A CA 1
ATOM 783 C C . GLN A 1 107 ? -14.361 14.283 -12.560 1.00 63.25 107 GLN A C 1
ATOM 785 O O . GLN A 1 107 ? -14.113 13.401 -13.380 1.00 63.25 107 GLN A O 1
ATOM 790 N N . VAL A 1 108 ? -13.674 14.435 -11.420 1.00 65.12 108 VAL A N 1
ATOM 791 C CA . VAL A 1 108 ? -12.526 13.600 -11.023 1.00 65.12 108 VAL A CA 1
ATOM 792 C C . VAL A 1 108 ? -12.879 12.108 -11.056 1.00 65.12 108 VAL A C 1
ATOM 794 O O . VAL A 1 108 ? -12.172 11.336 -11.692 1.00 65.12 108 VAL A O 1
ATOM 797 N N . ALA A 1 109 ? -14.018 11.696 -10.488 1.00 64.81 109 ALA A N 1
ATOM 798 C CA . ALA A 1 109 ? -14.451 10.295 -10.493 1.00 64.81 109 ALA A CA 1
ATOM 799 C C . ALA A 1 109 ? -14.725 9.735 -11.906 1.00 64.81 109 ALA A C 1
ATOM 801 O O . ALA A 1 109 ? -14.471 8.560 -12.164 1.00 64.81 109 ALA A O 1
ATOM 802 N N . ARG A 1 110 ? -15.219 10.559 -12.845 1.00 69.62 110 ARG A N 1
ATOM 803 C CA . ARG A 1 110 ? -15.402 10.142 -14.250 1.00 69.62 110 ARG A CA 1
ATOM 804 C C . ARG A 1 110 ? -14.063 9.990 -14.967 1.00 69.62 110 ARG A C 1
ATOM 806 O O . ARG A 1 110 ? -13.862 8.984 -15.640 1.00 69.62 110 ARG A O 1
ATOM 813 N N . ALA A 1 111 ? -13.155 10.951 -14.787 1.00 68.44 111 ALA A N 1
ATOM 814 C CA . ALA A 1 111 ? -11.800 10.875 -15.325 1.00 68.44 111 ALA A CA 1
ATOM 815 C C . ALA A 1 111 ? -11.059 9.643 -14.777 1.00 68.44 111 ALA A C 1
ATOM 817 O O . ALA A 1 111 ? -10.508 8.871 -15.552 1.00 68.44 111 ALA A O 1
ATOM 818 N N . GLN A 1 112 ? -11.145 9.395 -13.467 1.00 70.12 112 GLN A N 1
ATOM 819 C CA . GLN A 1 112 ? -10.555 8.235 -12.800 1.00 70.12 112 GLN A CA 1
ATOM 820 C C . GLN A 1 112 ? -11.075 6.901 -13.361 1.00 70.12 112 GLN A C 1
ATOM 822 O O . GLN A 1 112 ? -10.275 6.008 -13.618 1.00 70.12 112 GLN A O 1
ATOM 827 N N . MET A 1 113 ? -12.383 6.750 -13.612 1.00 71.25 113 MET A N 1
ATOM 828 C CA . MET A 1 113 ? -12.904 5.523 -14.238 1.00 71.25 113 MET A CA 1
ATOM 829 C C . MET A 1 113 ? -12.417 5.337 -15.683 1.00 71.25 113 MET A C 1
ATOM 831 O O . MET A 1 113 ? -12.089 4.215 -16.064 1.00 71.25 113 MET A O 1
ATOM 835 N N . ALA A 1 114 ? -12.344 6.410 -16.478 1.00 74.56 114 ALA A N 1
ATOM 836 C CA . ALA A 1 114 ? -11.825 6.343 -17.848 1.00 74.56 114 ALA A CA 1
ATOM 837 C C . ALA A 1 114 ? -10.331 5.971 -17.876 1.00 74.56 114 ALA A C 1
ATOM 839 O O . ALA A 1 114 ? -9.913 5.124 -18.661 1.00 74.56 114 ALA A O 1
ATOM 840 N N . ILE A 1 115 ? -9.556 6.556 -16.964 1.00 71.88 115 ILE A N 1
ATOM 841 C CA . ILE A 1 115 ? -8.146 6.251 -16.721 1.00 71.88 115 ILE A CA 1
ATOM 842 C C . ILE A 1 115 ? -7.955 4.776 -16.353 1.00 71.88 115 ILE A C 1
ATOM 844 O O . ILE A 1 115 ? -7.176 4.102 -17.014 1.00 71.88 115 ILE A O 1
ATOM 848 N N . ILE A 1 116 ? -8.685 4.255 -15.358 1.00 76.12 116 ILE A N 1
ATOM 849 C CA . ILE A 1 116 ? -8.556 2.853 -14.919 1.00 76.12 116 ILE A CA 1
ATOM 850 C C . ILE A 1 116 ? -8.915 1.892 -16.061 1.00 76.12 116 ILE A C 1
ATOM 852 O O . ILE A 1 116 ? -8.236 0.889 -16.266 1.00 76.12 116 ILE A O 1
ATOM 856 N N . ALA A 1 117 ? -9.954 2.198 -16.845 1.00 78.50 117 ALA A N 1
ATOM 857 C CA . ALA A 1 117 ? -10.320 1.390 -18.008 1.00 78.50 117 ALA A CA 1
ATOM 858 C C . ALA A 1 117 ? -9.224 1.389 -19.094 1.00 78.50 117 ALA A C 1
ATOM 860 O O . ALA A 1 117 ? -8.957 0.350 -19.698 1.00 78.50 117 ALA A O 1
ATOM 861 N N . PHE A 1 118 ? -8.568 2.531 -19.320 1.00 77.81 118 PHE A N 1
ATOM 862 C CA . PHE A 1 118 ? -7.458 2.669 -20.265 1.00 77.81 118 PHE A CA 1
ATOM 863 C C . PHE A 1 118 ? -6.184 1.964 -19.770 1.00 77.81 118 PHE A C 1
ATOM 865 O O . PHE A 1 118 ? -5.575 1.201 -20.515 1.00 77.81 118 PHE A O 1
ATOM 872 N N . GLU A 1 119 ? -5.823 2.137 -18.498 1.00 74.69 119 GLU A N 1
ATOM 873 C CA . GLU A 1 119 ? -4.700 1.454 -17.848 1.00 74.69 119 GLU A CA 1
ATOM 874 C C . GLU A 1 119 ? -4.852 -0.071 -17.934 1.00 74.69 119 GLU A C 1
ATOM 876 O O . GLU A 1 119 ? -3.940 -0.756 -18.399 1.00 74.69 119 GLU A O 1
ATOM 881 N N . LEU A 1 120 ? -6.031 -0.600 -17.582 1.00 79.31 120 LEU A N 1
ATOM 882 C CA . LEU A 1 120 ? -6.341 -2.024 -17.715 1.00 79.31 120 LEU A CA 1
ATOM 883 C C . LEU A 1 120 ? -6.256 -2.497 -19.172 1.00 79.31 120 LEU A C 1
ATOM 885 O O . LEU A 1 120 ? -5.732 -3.581 -19.417 1.00 79.31 120 LEU A O 1
ATOM 889 N N . LEU A 1 121 ? -6.712 -1.700 -20.145 1.00 84.50 121 LEU A N 1
ATOM 890 C CA . LEU A 1 121 ? -6.606 -2.039 -21.568 1.00 84.50 121 LEU A CA 1
ATOM 891 C C . LEU A 1 121 ? -5.142 -2.157 -22.015 1.00 84.50 121 LEU A C 1
ATOM 893 O O . LEU A 1 121 ? -4.792 -3.137 -22.677 1.00 84.50 121 LEU A O 1
ATOM 897 N N . ILE A 1 122 ? -4.270 -1.215 -21.638 1.00 80.25 122 ILE A N 1
ATOM 898 C CA . ILE A 1 122 ? -2.842 -1.297 -21.981 1.00 80.25 122 ILE A CA 1
ATOM 899 C C . ILE A 1 122 ? -2.161 -2.438 -21.225 1.00 80.25 122 ILE A C 1
ATOM 901 O O . ILE A 1 122 ? -1.374 -3.162 -21.829 1.00 80.25 122 ILE A O 1
ATOM 905 N N . LEU A 1 123 ? -2.472 -2.653 -19.947 1.00 81.25 123 LEU A N 1
ATOM 906 C CA . LEU A 1 123 ? -1.858 -3.716 -19.152 1.00 81.25 123 LEU A CA 1
ATOM 907 C C . LEU A 1 123 ? -2.253 -5.112 -19.664 1.00 81.25 123 LEU A C 1
ATOM 909 O O . LEU A 1 123 ? -1.392 -5.981 -19.800 1.00 81.25 123 LEU A O 1
ATOM 913 N N . LEU A 1 124 ? -3.519 -5.305 -20.050 1.00 84.75 124 LEU A N 1
ATOM 914 C CA . LEU A 1 124 ? -3.984 -6.516 -20.733 1.00 84.75 124 LEU A CA 1
ATOM 915 C C . LEU A 1 124 ? -3.356 -6.670 -22.127 1.00 84.75 124 LEU A C 1
ATOM 917 O O . LEU A 1 124 ? -3.009 -7.785 -22.506 1.00 84.75 124 LEU A O 1
ATOM 921 N N . SER A 1 125 ? -3.143 -5.577 -22.867 1.00 83.94 125 SER A N 1
ATOM 922 C CA . SER A 1 125 ? -2.462 -5.606 -24.173 1.00 83.94 125 SER A CA 1
ATOM 923 C C . SER A 1 125 ? -0.977 -5.968 -24.045 1.00 83.94 125 SER A C 1
ATOM 925 O O . SER A 1 125 ? -0.470 -6.790 -24.808 1.00 83.94 125 SER A O 1
ATOM 927 N N . PHE A 1 126 ? -0.281 -5.408 -23.051 1.00 82.56 126 PHE A N 1
ATOM 928 C CA . PHE A 1 126 ? 1.099 -5.750 -22.707 1.00 82.56 126 PHE A CA 1
ATOM 929 C C . PHE A 1 126 ? 1.219 -7.224 -22.308 1.00 82.56 126 PHE A C 1
ATOM 931 O O . PHE A 1 126 ? 2.104 -7.917 -22.807 1.00 82.56 126 PHE A O 1
ATOM 938 N N . VAL A 1 127 ? 0.303 -7.722 -21.470 1.00 84.69 127 VAL A N 1
ATOM 939 C CA . VAL A 1 127 ? 0.225 -9.145 -21.120 1.00 84.69 127 VAL A CA 1
ATOM 940 C C . VAL A 1 127 ? -0.013 -9.994 -22.368 1.00 84.69 127 VAL A C 1
ATOM 942 O O . VAL A 1 127 ? 0.761 -10.912 -22.614 1.00 84.69 127 VAL A O 1
ATOM 945 N N . ALA A 1 128 ? -1.014 -9.679 -23.193 1.00 86.06 128 ALA A N 1
ATOM 946 C CA . ALA A 1 128 ? -1.353 -10.465 -24.378 1.00 86.06 128 ALA A CA 1
ATOM 947 C C . ALA A 1 128 ? -0.184 -10.567 -25.372 1.00 86.06 128 ALA A C 1
ATOM 949 O O . ALA A 1 128 ? 0.184 -11.670 -25.771 1.00 86.06 128 ALA A O 1
ATOM 950 N N . VAL A 1 129 ? 0.460 -9.448 -25.726 1.00 83.62 129 VAL A N 1
ATOM 951 C CA . VAL A 1 129 ? 1.619 -9.469 -26.636 1.00 83.62 129 VAL A CA 1
ATOM 952 C C . VAL A 1 129 ? 2.848 -10.079 -25.953 1.00 83.62 129 VAL A C 1
ATOM 954 O O . VAL A 1 129 ? 3.594 -10.824 -26.590 1.00 83.62 129 VAL A O 1
ATOM 957 N N . GLY A 1 130 ? 3.039 -9.859 -24.651 1.00 81.56 130 GLY A N 1
ATOM 958 C CA . GLY A 1 130 ? 4.101 -10.492 -23.867 1.00 81.56 130 GLY A CA 1
ATOM 959 C C . GLY A 1 130 ? 4.004 -12.019 -23.873 1.00 81.56 130 GLY A C 1
ATOM 960 O O . GLY A 1 130 ? 5.006 -12.691 -24.108 1.00 81.56 130 GLY A O 1
ATOM 961 N N . LEU A 1 131 ? 2.788 -12.561 -23.739 1.00 82.50 131 LEU A N 1
ATOM 962 C CA . LEU A 1 131 ? 2.497 -13.994 -23.845 1.00 82.50 131 LEU A CA 1
ATOM 963 C C . LEU A 1 131 ? 2.784 -14.573 -25.250 1.00 82.50 131 LEU A C 1
ATOM 965 O O . LEU A 1 131 ? 3.059 -15.764 -25.359 1.00 82.50 131 LEU A O 1
ATOM 969 N N . THR A 1 132 ? 2.799 -13.760 -26.316 1.00 80.44 132 THR A N 1
ATOM 970 C CA . THR A 1 132 ? 3.237 -14.208 -27.662 1.00 80.44 132 THR A CA 1
ATOM 971 C C . THR A 1 132 ? 4.756 -14.192 -27.861 1.00 80.44 132 THR A C 1
ATOM 973 O O . THR A 1 132 ? 5.259 -14.828 -28.783 1.00 80.44 132 THR A O 1
ATOM 976 N N . LYS A 1 133 ? 5.503 -13.483 -27.005 1.00 73.56 133 LYS A N 1
ATOM 977 C CA . LYS A 1 133 ? 6.967 -13.326 -27.092 1.00 73.56 133 LYS A CA 1
ATOM 978 C C . LYS A 1 133 ? 7.741 -14.194 -26.094 1.00 73.56 133 LYS A C 1
ATOM 980 O O . LYS A 1 133 ? 8.956 -14.027 -25.955 1.00 73.56 133 LYS A O 1
ATOM 985 N N . LEU A 1 134 ? 7.057 -15.122 -25.421 1.00 67.75 134 LEU A N 1
ATOM 986 C CA . LEU A 1 134 ? 7.642 -16.022 -24.429 1.00 67.75 134 LEU A CA 1
ATOM 987 C C . LEU A 1 134 ? 8.669 -16.965 -25.058 1.00 67.75 134 LEU A C 1
ATOM 989 O O . LEU A 1 134 ? 8.347 -18.042 -25.555 1.00 67.75 134 LEU A O 1
ATOM 993 N N . HIS A 1 135 ? 9.934 -16.587 -24.943 1.00 66.56 135 HIS A N 1
ATOM 994 C CA . HIS A 1 135 ? 11.021 -17.547 -25.001 1.00 66.56 135 HIS A CA 1
ATOM 995 C C . HIS A 1 135 ? 11.061 -18.191 -23.621 1.00 66.56 135 HIS A C 1
ATOM 997 O O . HIS A 1 135 ? 11.392 -17.511 -22.652 1.00 66.56 135 HIS A O 1
ATOM 1003 N N . VAL A 1 136 ? 10.662 -19.463 -23.510 1.00 57.38 136 VAL A N 1
ATOM 1004 C CA . VAL A 1 136 ? 10.717 -20.195 -22.236 1.00 57.38 136 VAL A CA 1
ATOM 1005 C C . VAL A 1 136 ? 12.166 -20.157 -21.749 1.00 57.38 136 VAL A C 1
ATOM 1007 O O . VAL A 1 136 ? 13.021 -20.762 -22.400 1.00 57.38 136 VAL A O 1
ATOM 1010 N N . PRO A 1 137 ? 12.487 -19.452 -20.647 1.00 55.12 137 PRO A N 1
ATOM 1011 C CA . PRO A 1 137 ? 13.854 -19.423 -20.168 1.00 55.12 137 PRO A CA 1
ATOM 1012 C C . PRO A 1 137 ? 14.202 -20.830 -19.701 1.00 55.12 137 PRO A C 1
ATOM 1014 O O . PRO A 1 137 ? 13.435 -21.428 -18.941 1.00 55.12 137 PRO A O 1
ATOM 1017 N N . THR A 1 138 ? 15.359 -21.354 -20.111 1.00 47.94 138 THR A N 1
ATOM 1018 C CA . THR A 1 138 ? 15.935 -22.529 -19.452 1.00 47.94 138 THR A CA 1
ATOM 1019 C C . THR A 1 138 ? 15.952 -22.235 -17.959 1.00 47.94 138 THR A C 1
ATOM 1021 O O . THR A 1 138 ? 16.601 -21.278 -17.536 1.00 47.94 138 THR A O 1
ATOM 1024 N N . ILE A 1 139 ? 15.209 -23.011 -17.164 1.00 51.31 139 ILE A N 1
ATOM 1025 C CA . ILE A 1 139 ? 15.121 -22.805 -15.716 1.00 51.31 139 ILE A CA 1
ATOM 1026 C C . ILE A 1 139 ? 16.431 -23.304 -15.106 1.00 51.31 139 ILE A C 1
ATOM 1028 O O . ILE A 1 139 ? 16.528 -24.402 -14.566 1.00 51.31 139 ILE A O 1
ATOM 1032 N N . THR A 1 140 ? 17.477 -22.493 -15.248 1.00 49.84 140 THR A N 1
ATOM 1033 C CA . THR A 1 140 ? 18.759 -22.695 -14.592 1.00 49.84 140 THR A CA 1
ATOM 1034 C C . THR A 1 140 ? 18.521 -22.532 -13.099 1.00 49.84 140 THR A C 1
ATOM 1036 O O . THR A 1 140 ? 18.364 -21.414 -12.607 1.00 49.84 140 THR A O 1
ATOM 1039 N N . SER A 1 141 ? 18.461 -23.655 -12.384 1.00 48.75 141 SER A N 1
ATOM 1040 C CA . SER A 1 141 ? 18.264 -23.741 -10.931 1.00 48.75 141 SER A CA 1
ATOM 1041 C C . SER A 1 141 ? 19.493 -23.245 -10.153 1.00 48.75 141 SER A C 1
ATOM 1043 O O . SER A 1 141 ? 20.050 -23.953 -9.321 1.00 48.75 141 SER A O 1
ATOM 1045 N N . SER A 1 142 ? 19.943 -22.024 -10.448 1.00 49.28 142 SER A N 1
ATOM 1046 C CA . SER A 1 142 ? 21.192 -21.416 -9.983 1.00 49.28 142 SER A CA 1
ATOM 1047 C C . SER A 1 142 ? 21.004 -20.471 -8.794 1.00 49.28 142 SER A C 1
ATOM 1049 O O . SER A 1 142 ? 21.866 -19.640 -8.519 1.00 49.28 142 SER A O 1
ATOM 1051 N N . ASN A 1 143 ? 19.874 -20.570 -8.091 1.00 53.06 143 ASN A N 1
ATOM 1052 C CA . ASN A 1 143 ? 19.785 -20.129 -6.705 1.00 53.06 143 ASN A CA 1
ATOM 1053 C C . ASN A 1 143 ? 18.685 -20.919 -5.985 1.00 53.06 143 ASN A C 1
ATOM 1055 O O . ASN A 1 143 ? 17.520 -20.883 -6.390 1.00 53.06 143 ASN A O 1
ATOM 1059 N N . SER A 1 144 ? 19.050 -21.635 -4.920 1.00 51.81 144 SER A N 1
ATOM 1060 C CA . SER A 1 144 ? 18.087 -22.279 -4.023 1.00 51.81 144 SER A CA 1
ATOM 1061 C C . SER A 1 144 ? 17.123 -21.229 -3.472 1.00 51.81 144 SER A C 1
ATOM 1063 O O . SER A 1 144 ? 17.556 -20.138 -3.100 1.00 51.81 144 SER A O 1
ATOM 1065 N N . GLY A 1 145 ? 15.824 -21.537 -3.427 1.00 58.84 145 GLY A N 1
ATOM 1066 C CA . GLY A 1 145 ? 14.786 -20.571 -3.068 1.00 58.84 145 GLY A CA 1
ATOM 1067 C C . GLY A 1 145 ? 14.963 -20.007 -1.659 1.00 58.84 145 GLY A C 1
ATOM 1068 O O . GLY A 1 145 ? 14.483 -20.598 -0.697 1.00 58.84 145 GLY A O 1
ATOM 1069 N N . ASN A 1 146 ? 15.622 -18.850 -1.541 1.00 81.56 146 ASN A N 1
ATOM 1070 C CA . ASN A 1 146 ? 15.776 -18.144 -0.277 1.00 81.56 146 ASN A CA 1
ATOM 1071 C C . ASN A 1 146 ? 14.397 -17.658 0.192 1.00 81.56 146 ASN A C 1
ATOM 1073 O O . ASN A 1 146 ? 13.895 -16.631 -0.267 1.00 81.56 146 ASN A O 1
ATOM 1077 N N . ILE A 1 147 ? 13.788 -18.417 1.107 1.00 87.88 147 ILE A N 1
ATOM 1078 C CA . ILE A 1 147 ? 12.456 -18.147 1.656 1.00 87.88 147 ILE A CA 1
ATOM 1079 C C . ILE A 1 147 ? 12.414 -16.760 2.310 1.00 87.88 147 ILE A C 1
ATOM 1081 O O . ILE A 1 147 ? 11.434 -16.045 2.125 1.00 87.88 147 ILE A O 1
ATOM 1085 N N . VAL A 1 148 ? 13.490 -16.335 2.986 1.00 88.00 148 VAL A N 1
ATOM 1086 C CA . VAL A 1 148 ? 13.599 -14.983 3.562 1.00 88.00 148 VAL A CA 1
ATOM 1087 C C . VAL A 1 148 ? 13.513 -13.934 2.453 1.00 88.00 148 VAL A C 1
ATOM 1089 O O . VAL A 1 148 ? 12.678 -13.044 2.530 1.00 88.00 148 VAL A O 1
ATOM 1092 N N . GLY A 1 149 ? 14.285 -14.087 1.373 1.00 86.81 149 GLY A N 1
ATOM 1093 C CA . GLY A 1 149 ? 14.235 -13.178 0.222 1.00 86.81 149 GLY A CA 1
ATOM 1094 C C . GLY A 1 149 ? 12.860 -13.125 -0.460 1.00 86.81 149 GLY A C 1
ATOM 1095 O O . GLY A 1 149 ? 12.387 -12.047 -0.810 1.00 86.81 149 GLY A O 1
ATOM 1096 N N . ILE A 1 150 ? 12.176 -14.268 -0.599 1.00 90.62 150 ILE A N 1
ATOM 1097 C CA . ILE A 1 150 ? 10.819 -14.337 -1.172 1.00 90.62 150 ILE A CA 1
ATOM 1098 C C . ILE A 1 150 ? 9.795 -13.639 -0.262 1.00 90.62 150 ILE A C 1
ATOM 1100 O O . ILE A 1 150 ? 8.924 -12.932 -0.774 1.00 90.62 150 ILE A O 1
ATOM 1104 N N . LEU A 1 151 ? 9.897 -13.815 1.061 1.00 92.50 151 LEU A N 1
ATOM 1105 C CA . LEU A 1 151 ? 8.998 -13.206 2.046 1.00 92.50 151 LEU A CA 1
ATOM 1106 C C . LEU A 1 151 ? 9.256 -11.707 2.232 1.00 92.50 151 LEU A C 1
ATOM 1108 O O . LEU A 1 151 ? 8.303 -10.938 2.243 1.00 92.50 151 LEU A O 1
ATOM 1112 N N . SER A 1 152 ? 10.508 -11.257 2.306 1.00 90.00 152 SER A N 1
ATOM 1113 C CA . SER A 1 152 ? 10.826 -9.825 2.377 1.00 90.00 152 SER A CA 1
ATOM 1114 C C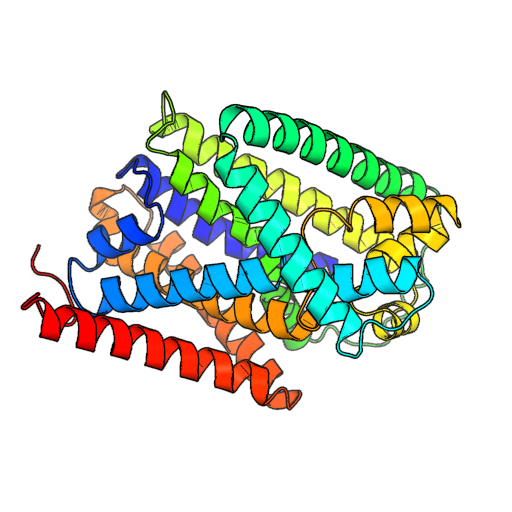 . SER A 1 152 ? 10.430 -9.100 1.087 1.00 90.00 152 SER A C 1
ATOM 1116 O O . SER A 1 152 ? 9.865 -8.013 1.156 1.00 90.00 152 SER A O 1
ATOM 1118 N N . ALA A 1 153 ? 10.585 -9.733 -0.084 1.00 89.94 153 ALA A N 1
ATOM 1119 C CA . ALA A 1 153 ? 10.016 -9.216 -1.330 1.00 89.94 153 ALA A CA 1
ATOM 1120 C C . ALA A 1 153 ? 8.473 -9.216 -1.328 1.00 89.94 153 ALA A C 1
ATOM 1122 O O . ALA A 1 153 ? 7.871 -8.343 -1.943 1.00 89.94 153 ALA A O 1
ATOM 1123 N N . ALA A 1 154 ? 7.811 -10.145 -0.627 1.00 94.25 154 ALA A N 1
ATOM 1124 C CA . ALA A 1 154 ? 6.357 -10.099 -0.427 1.00 94.25 154 ALA A CA 1
ATOM 1125 C C . ALA A 1 154 ? 5.933 -8.975 0.537 1.00 94.25 154 ALA A C 1
ATOM 1127 O O . ALA A 1 154 ? 4.837 -8.442 0.393 1.00 94.25 154 ALA A O 1
ATOM 1128 N N . GLY A 1 155 ? 6.807 -8.601 1.480 1.00 92.56 155 GLY A N 1
ATOM 1129 C CA . GLY A 1 155 ? 6.673 -7.414 2.324 1.00 92.56 155 GLY A CA 1
ATOM 1130 C C . GLY A 1 155 ? 6.801 -6.119 1.523 1.00 92.56 155 GLY A C 1
ATOM 1131 O O . GLY A 1 155 ? 5.895 -5.303 1.573 1.00 92.56 155 GLY A O 1
ATOM 1132 N N . LEU A 1 156 ? 7.864 -5.955 0.726 1.00 90.38 156 LEU A N 1
ATOM 1133 C CA . LEU A 1 156 ? 8.057 -4.785 -0.149 1.00 90.38 156 LEU A CA 1
ATOM 1134 C C . LEU A 1 156 ? 6.942 -4.646 -1.201 1.00 90.38 156 LEU A C 1
ATOM 1136 O O . LEU A 1 156 ? 6.496 -3.545 -1.499 1.00 90.38 156 LEU A O 1
ATOM 1140 N N . LEU A 1 157 ? 6.467 -5.754 -1.775 1.00 90.31 157 LEU A N 1
ATOM 1141 C CA . LEU A 1 157 ? 5.357 -5.724 -2.733 1.00 90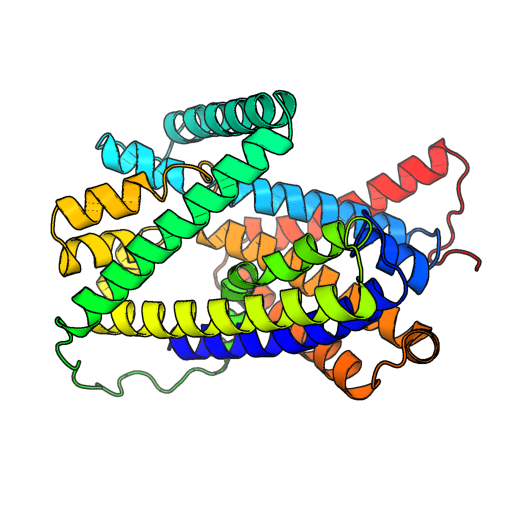.31 157 LEU A CA 1
ATOM 1142 C C . LEU A 1 157 ? 3.986 -5.550 -2.060 1.00 90.31 157 LEU A C 1
ATOM 1144 O O . LEU A 1 157 ? 2.985 -5.430 -2.770 1.00 90.31 157 LEU A O 1
ATOM 1148 N N . TYR A 1 158 ? 3.907 -5.519 -0.726 1.00 91.44 158 TYR A N 1
ATOM 1149 C CA . TYR A 1 158 ? 2.637 -5.401 -0.016 1.00 91.44 158 TYR A CA 1
ATOM 1150 C C . TYR A 1 158 ? 1.942 -4.057 -0.298 1.00 91.44 158 TYR A C 1
ATOM 1152 O O . TYR A 1 158 ? 0.727 -4.071 -0.509 1.00 91.44 158 TYR A O 1
ATOM 1160 N N . VAL A 1 159 ? 2.704 -2.961 -0.473 1.00 87.31 159 VAL A N 1
ATOM 1161 C CA . VAL A 1 159 ? 2.204 -1.637 -0.917 1.00 87.31 159 VAL A CA 1
ATOM 1162 C C . VAL A 1 159 ? 1.248 -1.712 -2.114 1.00 87.31 159 VAL A C 1
ATOM 1164 O O . VAL A 1 159 ? 0.238 -1.011 -2.175 1.00 87.31 159 VAL A O 1
ATOM 1167 N N . THR A 1 160 ? 1.493 -2.641 -3.044 1.00 87.94 160 THR A N 1
ATOM 1168 C CA . THR A 1 160 ? 0.688 -2.792 -4.267 1.00 87.94 160 THR A CA 1
ATOM 1169 C C . THR A 1 160 ? -0.751 -3.269 -4.012 1.00 87.94 160 THR A C 1
ATOM 1171 O O . THR A 1 160 ? -1.601 -3.143 -4.897 1.00 87.94 160 THR A O 1
ATOM 1174 N N . TYR A 1 161 ? -1.053 -3.782 -2.812 1.00 92.12 161 TYR A N 1
ATOM 1175 C CA . TYR A 1 161 ? -2.380 -4.262 -2.413 1.00 92.12 161 TYR A CA 1
ATOM 1176 C C . TYR A 1 161 ? -3.154 -3.298 -1.500 1.00 92.12 161 TYR A C 1
ATOM 1178 O O . TYR A 1 161 ? -4.352 -3.489 -1.286 1.00 92.12 161 TYR A O 1
ATOM 1186 N N . GLU A 1 162 ? -2.525 -2.249 -0.969 1.00 85.38 162 GLU A N 1
ATOM 1187 C CA . GLU A 1 162 ? -3.054 -1.455 0.154 1.00 85.38 162 GLU A CA 1
ATOM 1188 C C . GLU A 1 162 ? -4.286 -0.604 -0.182 1.00 85.38 162 GLU A C 1
ATOM 1190 O O . GLU A 1 162 ? -5.031 -0.189 0.712 1.00 85.38 162 GLU A O 1
ATOM 1195 N N . GLY A 1 163 ? -4.580 -0.424 -1.473 1.00 83.75 163 GLY A N 1
ATOM 1196 C CA . GLY A 1 163 ? -5.772 0.273 -1.963 1.00 83.75 163 GLY A CA 1
ATOM 1197 C C . GLY A 1 163 ? -7.101 -0.254 -1.399 1.00 83.75 163 GLY A C 1
ATOM 1198 O O . GLY A 1 163 ? -8.075 0.503 -1.345 1.00 83.75 163 GLY A O 1
ATOM 1199 N N . PHE A 1 164 ? -7.159 -1.497 -0.890 1.00 87.69 164 PHE A N 1
ATOM 1200 C CA . PHE A 1 164 ? -8.351 -2.015 -0.199 1.00 87.69 164 PHE A CA 1
ATOM 1201 C C . PHE A 1 164 ? -8.763 -1.148 1.006 1.00 87.69 164 PHE A C 1
ATOM 1203 O O . PHE A 1 164 ? -9.955 -1.039 1.307 1.00 87.69 164 PHE A O 1
ATOM 1210 N N . GLY A 1 165 ? -7.808 -0.500 1.684 1.00 85.50 165 GLY A N 1
ATOM 1211 C CA . GLY A 1 165 ? -8.090 0.386 2.813 1.00 85.50 165 GLY A CA 1
ATOM 1212 C C . GLY A 1 165 ? -8.968 1.569 2.397 1.00 85.50 165 GLY A C 1
ATOM 1213 O O . GLY A 1 165 ? -9.973 1.861 3.052 1.00 85.50 165 GLY A O 1
ATOM 1214 N N . VAL A 1 166 ? -8.654 2.184 1.251 1.00 85.25 166 VAL A N 1
ATOM 1215 C CA . VAL A 1 166 ? -9.362 3.352 0.697 1.00 85.25 166 VAL A CA 1
ATOM 1216 C C . VAL A 1 166 ? -10.810 3.016 0.330 1.00 85.25 166 VAL A C 1
ATOM 1218 O O . VAL A 1 166 ? -11.707 3.824 0.570 1.00 85.25 166 VAL A O 1
ATOM 1221 N N . VAL A 1 167 ? -11.078 1.799 -0.162 1.00 89.69 167 VAL A N 1
ATOM 1222 C CA . VAL A 1 167 ? -12.441 1.332 -0.490 1.00 89.69 167 VAL A CA 1
ATOM 1223 C C . VAL A 1 167 ? -13.371 1.392 0.733 1.00 89.69 167 VAL A C 1
ATOM 1225 O O . VAL A 1 167 ? -14.564 1.668 0.588 1.00 89.69 167 VAL A O 1
ATOM 1228 N N . THR A 1 168 ? -12.850 1.225 1.956 1.00 91.19 168 THR A N 1
ATOM 1229 C CA . THR A 1 168 ? -13.675 1.352 3.173 1.00 91.19 168 THR A CA 1
ATOM 1230 C C . THR A 1 168 ? -14.117 2.784 3.480 1.00 91.19 168 THR A C 1
ATOM 1232 O O . THR A 1 168 ? -15.173 2.954 4.084 1.00 91.19 168 THR A O 1
ATOM 1235 N N . ASN A 1 169 ? -13.420 3.814 2.986 1.00 88.94 169 ASN A N 1
ATOM 1236 C CA . ASN A 1 169 ? -13.847 5.216 3.121 1.00 88.94 169 ASN A CA 1
ATOM 1237 C C . ASN A 1 169 ? -15.104 5.521 2.278 1.00 88.94 169 ASN A C 1
ATOM 1239 O O . ASN A 1 169 ? -15.853 6.453 2.571 1.00 88.94 169 ASN A O 1
ATOM 1243 N N . ALA A 1 170 ? -15.378 4.717 1.243 1.00 87.06 170 ALA A N 1
ATOM 1244 C CA . ALA A 1 170 ? -16.606 4.814 0.458 1.00 87.06 170 ALA A CA 1
ATOM 1245 C C . ALA A 1 170 ? -17.819 4.149 1.142 1.00 87.06 170 ALA A C 1
ATOM 1247 O O . ALA A 1 170 ? -18.952 4.384 0.719 1.00 87.06 170 ALA A O 1
ATOM 1248 N N . ALA A 1 171 ? -17.623 3.350 2.202 1.00 89.81 171 ALA A N 1
ATOM 1249 C CA . ALA A 1 171 ? -18.680 2.548 2.826 1.00 89.81 171 ALA A CA 1
ATOM 1250 C C . ALA A 1 171 ? -19.860 3.394 3.333 1.00 89.81 171 ALA A C 1
ATOM 1252 O O . ALA A 1 171 ? -21.011 3.025 3.110 1.00 89.81 171 ALA A O 1
ATOM 1253 N N . GLY A 1 172 ? -19.590 4.559 3.936 1.00 87.94 172 GLY A N 1
ATOM 1254 C CA . GLY A 1 172 ? -20.615 5.522 4.366 1.00 87.94 172 GLY A CA 1
ATOM 1255 C C . GLY A 1 172 ? -21.384 6.224 3.232 1.00 87.94 172 GLY A C 1
ATOM 1256 O O . GLY A 1 172 ? -22.215 7.085 3.510 1.00 87.94 172 GLY A O 1
ATOM 1257 N N . SER A 1 173 ? -21.103 5.898 1.966 1.00 87.88 173 SER A N 1
ATOM 1258 C CA . SER A 1 173 ? -21.820 6.390 0.779 1.00 87.88 173 SER A CA 1
ATOM 1259 C C . SER A 1 173 ? -22.364 5.253 -0.110 1.00 87.88 173 SER A C 1
ATOM 1261 O O . SER A 1 173 ? -22.923 5.531 -1.170 1.00 87.88 173 SER A O 1
ATOM 1263 N N . MET A 1 174 ? -22.211 3.981 0.285 1.00 92.06 174 MET A N 1
ATOM 1264 C CA . MET A 1 174 ? -22.770 2.829 -0.440 1.00 92.06 174 MET A CA 1
ATOM 1265 C C . MET A 1 174 ? -24.255 2.625 -0.106 1.00 92.06 174 MET A C 1
ATOM 1267 O O . MET A 1 174 ? -24.660 2.747 1.047 1.00 92.06 174 MET A O 1
ATOM 1271 N N . VAL A 1 175 ? -25.061 2.236 -1.100 1.00 92.69 175 VAL A N 1
ATOM 1272 C CA . VAL A 1 175 ? -26.513 1.998 -0.939 1.00 92.69 175 VAL A CA 1
ATOM 1273 C C . VAL A 1 175 ? -26.793 0.768 -0.066 1.00 92.69 175 VAL A C 1
ATOM 1275 O O . VAL A 1 175 ? -27.737 0.752 0.719 1.00 92.69 175 VAL A O 1
ATOM 1278 N N . ASN A 1 176 ? -25.962 -0.273 -0.170 1.00 95.12 176 ASN A N 1
ATOM 1279 C CA . ASN A 1 176 ? -26.038 -1.460 0.678 1.00 95.12 176 ASN A CA 1
ATOM 1280 C C . ASN A 1 176 ? -24.627 -1.920 1.091 1.00 95.12 176 ASN A C 1
ATOM 1282 O O . ASN A 1 176 ? -24.115 -2.897 0.534 1.00 95.12 176 ASN A O 1
ATOM 1286 N N . PRO A 1 177 ? -23.994 -1.265 2.088 1.00 93.44 177 PRO A N 1
ATOM 1287 C CA . PRO A 1 177 ? -22.623 -1.577 2.504 1.00 93.44 177 PRO A CA 1
ATOM 1288 C C . PRO A 1 177 ? -22.459 -3.039 2.944 1.00 93.44 177 PRO A C 1
ATOM 1290 O O . PRO A 1 177 ? -21.418 -3.646 2.712 1.00 93.44 177 PRO A O 1
ATOM 1293 N N . LYS A 1 178 ? -23.517 -3.642 3.512 1.00 93.69 178 LYS A N 1
ATOM 1294 C CA . LYS A 1 178 ? -23.540 -5.040 3.979 1.00 93.69 178 LYS A CA 1
ATOM 1295 C C . LYS A 1 178 ? -23.375 -6.081 2.866 1.00 93.69 178 LYS A C 1
ATOM 1297 O O . LYS A 1 178 ? -22.996 -7.208 3.166 1.00 93.69 178 LYS A O 1
ATOM 1302 N N . LYS A 1 179 ? -23.664 -5.731 1.608 1.00 94.25 179 LYS A N 1
ATOM 1303 C CA . LYS A 1 179 ? -23.413 -6.590 0.436 1.00 94.25 179 LYS A CA 1
ATOM 1304 C C . LYS A 1 179 ? -22.290 -6.032 -0.439 1.00 94.25 179 LYS A C 1
ATOM 1306 O O . LYS A 1 179 ? -21.357 -6.757 -0.768 1.00 94.25 179 LYS A O 1
ATOM 1311 N N . GLN A 1 180 ? -22.353 -4.737 -0.746 1.00 95.75 180 GLN A N 1
ATOM 1312 C CA . GLN A 1 180 ? -21.475 -4.079 -1.713 1.00 95.75 180 GLN A CA 1
ATOM 1313 C C . GLN A 1 180 ? -20.025 -3.961 -1.228 1.00 95.75 180 GLN A C 1
ATOM 1315 O O . GLN A 1 180 ? -19.123 -4.164 -2.034 1.00 95.75 180 GLN A O 1
ATOM 1320 N N . LEU A 1 181 ? -19.769 -3.689 0.061 1.00 94.94 181 LEU A N 1
ATOM 1321 C CA . LEU A 1 181 ? -18.393 -3.499 0.539 1.00 94.94 181 LEU A CA 1
ATOM 1322 C C . LEU A 1 181 ? -17.565 -4.800 0.516 1.00 94.94 181 LEU A C 1
ATOM 1324 O O . LEU A 1 181 ? -16.472 -4.768 -0.047 1.00 94.94 181 LEU A O 1
ATOM 1328 N N . PRO A 1 182 ? -18.033 -5.952 1.051 1.00 95.50 182 PRO A N 1
ATOM 1329 C CA . PRO A 1 182 ? -17.295 -7.209 0.916 1.00 95.50 182 PRO A CA 1
ATOM 1330 C C . PRO A 1 182 ? -17.094 -7.615 -0.544 1.00 95.50 182 PRO A C 1
ATOM 1332 O O . PRO A 1 182 ? -16.003 -8.044 -0.902 1.00 95.50 182 PRO A O 1
ATOM 1335 N N . GLN A 1 183 ? -18.120 -7.447 -1.388 1.00 95.75 183 GLN A N 1
ATOM 1336 C CA . GLN A 1 183 ? -18.015 -7.737 -2.819 1.00 95.75 183 GLN A CA 1
ATOM 1337 C C . GLN A 1 183 ? -16.921 -6.884 -3.469 1.00 95.75 183 GLN A C 1
ATOM 1339 O O . GLN A 1 183 ? -16.012 -7.446 -4.070 1.00 95.75 183 GLN A O 1
ATOM 1344 N N . ALA A 1 184 ? -16.955 -5.559 -3.292 1.00 94.44 184 ALA A N 1
ATOM 1345 C CA . ALA A 1 184 ? -15.951 -4.653 -3.842 1.00 94.44 184 ALA A CA 1
ATOM 1346 C C . ALA A 1 184 ? -14.529 -5.041 -3.408 1.00 94.44 184 ALA A C 1
ATOM 1348 O O . ALA A 1 184 ? -13.679 -5.236 -4.268 1.00 94.44 184 ALA A O 1
ATOM 1349 N N . LEU A 1 185 ? -14.298 -5.227 -2.101 1.00 95.75 185 LEU A N 1
ATOM 1350 C CA . LEU A 1 185 ? -12.977 -5.545 -1.546 1.00 95.75 185 LEU A CA 1
ATOM 1351 C C . LEU A 1 185 ? -12.410 -6.884 -2.052 1.00 95.75 185 LEU A C 1
ATOM 1353 O O . LEU A 1 185 ? -11.238 -6.956 -2.420 1.00 95.75 185 LEU A O 1
ATOM 1357 N N . PHE A 1 186 ? -13.215 -7.953 -2.059 1.00 96.50 186 PHE A N 1
ATOM 1358 C CA . PHE A 1 186 ? -12.739 -9.278 -2.474 1.00 96.50 186 PHE A CA 1
ATOM 1359 C C . PHE A 1 186 ? -12.616 -9.410 -3.999 1.00 96.50 186 PHE A C 1
ATOM 1361 O O . PHE A 1 186 ? -11.652 -10.019 -4.462 1.00 96.50 186 PHE A O 1
ATOM 1368 N N . PHE A 1 187 ? -13.523 -8.816 -4.788 1.00 95.19 187 PHE A N 1
ATOM 1369 C CA . PHE A 1 187 ? -13.376 -8.807 -6.248 1.00 95.19 187 PHE A CA 1
ATOM 1370 C C . PHE A 1 187 ? -12.200 -7.934 -6.697 1.00 95.19 187 PHE A C 1
ATOM 1372 O O . PHE A 1 187 ? -11.437 -8.378 -7.553 1.00 95.19 187 PHE A O 1
ATOM 1379 N N . SER A 1 188 ? -11.990 -6.747 -6.106 1.00 92.25 188 SER A N 1
ATOM 1380 C CA . SER A 1 188 ? -10.834 -5.912 -6.457 1.00 92.25 188 SER A CA 1
ATOM 1381 C C . SER A 1 188 ? -9.520 -6.616 -6.125 1.00 92.25 188 SER A C 1
ATOM 1383 O O . SER A 1 188 ? -8.638 -6.668 -6.976 1.00 92.25 188 SER A O 1
ATOM 1385 N N . LEU A 1 189 ? -9.405 -7.224 -4.935 1.00 95.00 189 LEU A N 1
ATOM 1386 C CA . LEU A 1 189 ? -8.206 -7.974 -4.555 1.00 95.00 189 LEU A CA 1
ATOM 1387 C C . LEU A 1 189 ? -7.952 -9.155 -5.505 1.00 95.00 189 LEU A C 1
ATOM 1389 O O . LEU A 1 189 ? -6.832 -9.316 -5.977 1.00 95.00 189 LEU A O 1
ATOM 1393 N N . GLY A 1 190 ? -8.978 -9.952 -5.824 1.00 95.44 190 GLY A N 1
ATOM 1394 C CA . GLY A 1 190 ? -8.838 -11.105 -6.718 1.00 95.44 190 GLY A CA 1
ATOM 1395 C C . GLY A 1 190 ? -8.386 -10.726 -8.132 1.00 95.44 190 GLY A C 1
ATOM 1396 O O . GLY A 1 190 ? -7.476 -11.352 -8.672 1.00 95.44 190 GLY A O 1
ATOM 1397 N N . ILE A 1 191 ? -8.970 -9.669 -8.710 1.00 92.50 191 ILE A N 1
ATOM 1398 C CA . ILE A 1 191 ? -8.581 -9.143 -10.029 1.00 92.50 191 ILE A CA 1
ATOM 1399 C C . ILE A 1 191 ? -7.125 -8.655 -10.003 1.00 92.50 191 ILE A C 1
ATOM 1401 O O . ILE A 1 191 ? -6.328 -9.042 -10.857 1.00 92.50 191 ILE A O 1
ATOM 1405 N N . VAL A 1 192 ? -6.760 -7.855 -8.997 1.00 91.19 192 VAL A N 1
ATOM 1406 C CA . VAL A 1 192 ? -5.413 -7.283 -8.855 1.00 91.19 192 VAL A CA 1
ATOM 1407 C C . VAL A 1 192 ? -4.351 -8.371 -8.639 1.00 91.19 192 VAL A C 1
ATOM 1409 O O . VAL A 1 192 ? -3.318 -8.343 -9.304 1.00 91.19 192 VAL A O 1
ATOM 1412 N N . MET A 1 193 ? -4.621 -9.384 -7.804 1.00 94.44 193 MET A N 1
ATOM 1413 C CA . MET A 1 193 ? -3.721 -10.533 -7.615 1.00 94.44 193 MET A CA 1
ATOM 1414 C C . MET A 1 193 ? -3.433 -11.268 -8.931 1.00 94.44 193 MET A C 1
ATOM 1416 O O . MET A 1 193 ? -2.275 -11.558 -9.226 1.00 94.44 193 MET A O 1
ATOM 1420 N N . VAL A 1 194 ? -4.463 -11.554 -9.739 1.00 93.75 194 VAL A N 1
ATOM 1421 C CA . VAL A 1 194 ? -4.286 -12.220 -11.043 1.00 93.75 194 VAL A CA 1
ATOM 1422 C C . VAL A 1 194 ? -3.444 -11.356 -11.982 1.00 93.75 194 VAL A C 1
ATOM 1424 O O . VAL A 1 194 ? -2.483 -11.855 -12.568 1.00 93.75 194 VAL A O 1
ATOM 1427 N N . ILE A 1 195 ? -3.755 -10.061 -12.083 1.00 89.44 195 ILE A N 1
ATOM 1428 C CA . ILE A 1 195 ? -3.028 -9.114 -12.939 1.00 89.44 195 ILE A CA 1
ATOM 1429 C C . ILE A 1 195 ? -1.546 -9.041 -12.550 1.00 89.44 195 ILE A C 1
ATOM 1431 O O . ILE A 1 195 ? -0.687 -9.198 -13.418 1.00 89.44 195 ILE A O 1
ATOM 1435 N N . TYR A 1 196 ? -1.223 -8.865 -11.266 1.00 90.19 196 TYR A N 1
ATOM 1436 C CA . TYR A 1 196 ? 0.166 -8.760 -10.811 1.00 90.19 196 TYR A CA 1
ATOM 1437 C C . TYR A 1 196 ? 0.955 -10.060 -10.988 1.00 90.19 196 TYR A C 1
ATOM 1439 O O . TYR A 1 196 ? 2.110 -10.019 -11.415 1.00 90.19 196 TYR A O 1
ATOM 1447 N N . ILE A 1 197 ? 0.348 -11.222 -10.718 1.00 91.81 197 ILE A N 1
ATOM 1448 C CA . ILE A 1 197 ? 0.997 -12.524 -10.932 1.00 91.81 197 ILE A CA 1
ATOM 1449 C C . ILE A 1 197 ? 1.315 -12.720 -12.421 1.00 91.81 197 ILE A C 1
ATOM 1451 O O . ILE A 1 197 ? 2.453 -13.048 -12.760 1.00 91.81 197 ILE A O 1
ATOM 1455 N N . VAL A 1 198 ? 0.353 -12.467 -13.316 1.00 89.50 198 VAL A N 1
ATOM 1456 C CA . VAL A 1 198 ? 0.541 -12.646 -14.766 1.00 89.50 198 VAL A CA 1
ATOM 1457 C C . VAL A 1 198 ? 1.537 -11.631 -15.335 1.00 89.50 198 VAL A C 1
ATOM 1459 O O . VAL A 1 198 ? 2.459 -12.026 -16.050 1.00 89.50 198 VAL A O 1
ATOM 1462 N N . ALA A 1 199 ? 1.433 -10.349 -14.973 1.00 86.81 199 ALA A N 1
ATOM 1463 C CA . ALA A 1 199 ? 2.394 -9.327 -15.392 1.00 86.81 199 ALA A CA 1
ATOM 1464 C C . ALA A 1 199 ? 3.815 -9.635 -14.880 1.00 86.81 199 ALA A C 1
ATOM 1466 O O . ALA A 1 199 ? 4.783 -9.499 -15.627 1.00 86.81 199 ALA A O 1
ATOM 1467 N N . SER A 1 200 ? 3.952 -10.129 -13.643 1.00 87.94 200 SER A N 1
ATOM 1468 C CA . SER A 1 200 ? 5.241 -10.555 -13.088 1.00 87.94 200 SER A CA 1
ATOM 1469 C C . SER A 1 200 ? 5.842 -11.745 -13.844 1.00 87.94 200 SER A C 1
ATOM 1471 O O . SER A 1 200 ? 7.049 -11.757 -14.087 1.00 87.94 200 SER A O 1
ATOM 1473 N N . VAL A 1 201 ? 5.027 -12.721 -14.262 1.00 86.12 201 VAL A N 1
ATOM 1474 C CA . VAL A 1 201 ? 5.477 -13.840 -15.110 1.00 86.12 201 VAL A CA 1
ATOM 1475 C C . VAL A 1 201 ? 5.948 -13.339 -16.478 1.00 86.12 201 VAL A C 1
ATOM 1477 O O . VAL A 1 201 ? 7.058 -13.677 -16.881 1.00 86.12 201 VAL A O 1
ATOM 1480 N N . VAL A 1 202 ? 5.176 -12.473 -17.146 1.00 84.94 202 VAL A N 1
ATOM 1481 C CA . VAL A 1 202 ? 5.561 -11.871 -18.437 1.00 84.94 202 VAL A CA 1
ATOM 1482 C C . VAL A 1 202 ? 6.878 -11.095 -18.322 1.00 84.94 202 VAL A C 1
ATOM 1484 O O . VAL A 1 202 ? 7.762 -11.270 -19.158 1.00 84.94 202 VAL A O 1
ATOM 1487 N N . VAL A 1 203 ? 7.071 -10.299 -17.265 1.00 84.00 203 VAL A N 1
ATOM 1488 C CA . VAL A 1 203 ? 8.336 -9.583 -17.012 1.00 84.00 203 VAL A CA 1
ATOM 1489 C C . VAL A 1 203 ? 9.502 -10.555 -16.777 1.00 84.00 203 VAL A C 1
ATOM 1491 O O . VAL A 1 203 ? 10.550 -10.404 -17.401 1.00 84.00 203 VAL A O 1
ATOM 1494 N N . MET A 1 204 ? 9.329 -11.593 -15.947 1.00 80.44 204 MET A N 1
ATOM 1495 C CA . MET A 1 204 ? 10.372 -12.606 -15.689 1.00 80.44 204 MET A CA 1
ATOM 1496 C C . MET A 1 204 ? 10.721 -13.471 -16.915 1.00 80.44 204 MET A C 1
ATOM 1498 O O . MET A 1 204 ? 11.776 -14.099 -16.922 1.00 80.44 204 MET A O 1
ATOM 1502 N N . MET A 1 205 ? 9.851 -13.525 -17.927 1.00 78.19 205 MET A N 1
ATOM 1503 C CA . MET A 1 205 ? 10.081 -14.235 -19.193 1.00 78.19 205 MET A CA 1
ATOM 1504 C C . MET A 1 205 ? 10.541 -13.314 -20.338 1.00 78.19 205 MET A C 1
ATOM 1506 O O . MET A 1 205 ? 10.825 -13.803 -21.427 1.00 78.19 205 MET A O 1
ATOM 1510 N N . THR A 1 206 ? 10.627 -11.995 -20.116 1.00 77.62 206 THR A N 1
ATOM 1511 C CA . THR A 1 206 ? 11.055 -11.013 -21.135 1.00 77.62 206 THR A CA 1
ATOM 1512 C C . THR A 1 206 ? 12.309 -10.222 -20.753 1.00 77.62 206 THR A C 1
ATOM 1514 O O . THR A 1 206 ? 13.008 -9.761 -21.652 1.00 77.62 206 THR A O 1
ATOM 1517 N N . LEU A 1 207 ? 12.648 -10.094 -19.463 1.00 79.06 207 LEU A N 1
ATOM 1518 C CA . LEU A 1 207 ? 13.913 -9.509 -18.993 1.00 79.06 207 LEU A CA 1
ATOM 1519 C C . LEU A 1 207 ? 14.804 -10.542 -18.297 1.00 79.06 207 LEU A C 1
ATOM 1521 O O . LEU A 1 207 ? 14.339 -11.360 -17.505 1.00 79.06 207 LEU A O 1
ATOM 1525 N N . SER A 1 208 ? 16.119 -10.402 -18.484 1.00 81.00 208 SER A N 1
ATOM 1526 C CA . SER A 1 208 ? 17.098 -10.996 -17.571 1.00 81.00 208 SER A CA 1
ATOM 1527 C C . SER A 1 208 ? 17.075 -10.292 -16.209 1.00 81.00 208 SER A C 1
ATOM 1529 O O . SER A 1 208 ? 16.785 -9.095 -16.108 1.00 81.00 208 SER A O 1
ATOM 1531 N N . VAL A 1 209 ? 17.435 -11.018 -15.146 1.00 77.44 209 VAL A N 1
ATOM 1532 C CA . VAL A 1 209 ? 17.473 -10.480 -13.773 1.00 77.44 209 VAL A CA 1
ATOM 1533 C C . VAL A 1 209 ? 18.408 -9.270 -13.680 1.00 77.44 209 VAL A C 1
ATOM 1535 O O . VAL A 1 209 ? 18.065 -8.272 -13.055 1.00 77.44 209 VAL A O 1
ATOM 1538 N N . GLN A 1 210 ? 19.551 -9.316 -14.364 1.00 77.44 210 GLN A N 1
ATOM 1539 C CA . GLN A 1 210 ? 20.524 -8.226 -14.428 1.00 77.44 210 GLN A CA 1
ATOM 1540 C C . GLN A 1 210 ? 19.930 -6.976 -15.095 1.00 77.44 210 GLN A C 1
ATOM 1542 O O . GLN A 1 210 ? 20.138 -5.868 -14.609 1.00 77.44 210 GLN A O 1
ATOM 1547 N N . CYS A 1 211 ? 19.144 -7.141 -16.166 1.00 77.88 211 CYS A N 1
ATOM 1548 C CA . CYS A 1 211 ? 18.457 -6.028 -16.820 1.00 77.88 211 CYS A CA 1
ATOM 1549 C C . CYS A 1 211 ? 17.380 -5.420 -15.907 1.00 77.88 211 CYS A C 1
ATOM 1551 O O . CYS A 1 211 ? 17.300 -4.198 -15.795 1.00 77.88 211 CYS A O 1
ATOM 1553 N N . ALA A 1 212 ? 16.608 -6.252 -15.200 1.00 78.44 212 ALA A N 1
ATOM 1554 C CA . ALA A 1 212 ? 15.600 -5.791 -14.245 1.00 78.44 212 ALA A CA 1
ATOM 1555 C C . ALA A 1 212 ? 16.214 -5.054 -13.036 1.00 78.44 212 ALA A C 1
ATOM 1557 O O . ALA A 1 212 ? 15.661 -4.051 -12.595 1.00 78.44 212 ALA A O 1
ATOM 1558 N N . VAL A 1 213 ? 17.377 -5.493 -12.538 1.00 78.06 213 VAL A N 1
ATOM 1559 C CA . VAL A 1 213 ? 18.127 -4.793 -11.476 1.00 78.06 213 VAL A CA 1
ATOM 1560 C C . VAL A 1 213 ? 18.712 -3.469 -11.985 1.00 78.06 213 VAL A C 1
ATOM 1562 O O . VAL A 1 213 ? 18.561 -2.447 -11.325 1.00 78.06 213 VAL A O 1
ATOM 1565 N N . ALA A 1 214 ? 19.301 -3.445 -13.184 1.00 77.81 214 ALA A N 1
ATOM 1566 C CA . ALA A 1 214 ? 19.822 -2.216 -13.793 1.00 77.81 214 ALA A CA 1
ATOM 1567 C C . ALA A 1 214 ? 18.727 -1.192 -14.165 1.00 77.81 214 ALA A C 1
ATOM 1569 O O . ALA A 1 214 ? 19.028 -0.022 -14.378 1.00 77.81 214 ALA A O 1
ATOM 1570 N N . ASN A 1 215 ? 17.464 -1.625 -14.249 1.00 73.00 215 ASN A N 1
ATOM 1571 C CA . ASN A 1 215 ? 16.296 -0.797 -14.563 1.00 73.00 215 ASN A CA 1
ATOM 1572 C C . ASN A 1 215 ? 15.282 -0.801 -13.404 1.00 73.00 215 ASN A C 1
ATOM 1574 O O . ASN A 1 215 ? 14.071 -0.798 -13.638 1.00 73.00 215 ASN A O 1
ATOM 1578 N N . GLN A 1 216 ? 15.750 -0.820 -12.149 1.00 68.50 216 GLN A N 1
ATOM 1579 C CA . GLN A 1 216 ? 14.873 -0.655 -10.986 1.00 68.50 216 GLN A CA 1
ATOM 1580 C C . GLN A 1 216 ? 14.007 0.609 -11.119 1.00 68.50 216 GLN A C 1
ATOM 1582 O O . GLN A 1 216 ? 14.390 1.600 -11.744 1.00 68.50 216 GLN A O 1
ATOM 1587 N N . GLY A 1 217 ? 12.767 0.515 -10.636 1.00 66.88 217 GLY A N 1
ATOM 1588 C CA . GLY A 1 217 ? 11.712 1.502 -10.879 1.00 66.88 217 GLY A CA 1
ATOM 1589 C C . GLY A 1 217 ? 11.097 1.487 -12.291 1.00 66.88 217 GLY A C 1
ATOM 1590 O O . GLY A 1 217 ? 9.905 1.743 -12.442 1.00 66.88 217 GLY A O 1
ATOM 1591 N N . HIS A 1 218 ? 11.871 1.092 -13.308 1.00 70.94 218 HIS A N 1
ATOM 1592 C CA . HIS A 1 218 ? 11.543 1.210 -14.738 1.00 70.94 218 HIS A CA 1
ATOM 1593 C C . HIS A 1 218 ? 11.215 -0.129 -15.419 1.00 70.94 218 HIS A C 1
ATOM 1595 O O . HIS A 1 218 ? 10.887 -0.166 -16.605 1.00 70.94 218 HIS A O 1
ATOM 1601 N N . VAL A 1 219 ? 11.286 -1.235 -14.670 1.00 76.81 219 VAL A N 1
ATOM 1602 C CA . VAL A 1 219 ? 11.229 -2.624 -15.160 1.00 76.81 219 VAL A CA 1
ATOM 1603 C C . VAL A 1 219 ? 10.071 -2.877 -16.135 1.00 76.81 219 VAL A C 1
ATOM 1605 O O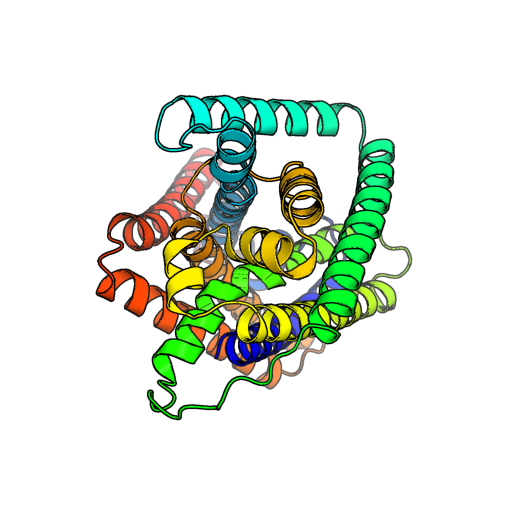 . VAL A 1 219 ? 10.277 -3.516 -17.166 1.00 76.81 219 VAL A O 1
ATOM 1608 N N . LEU A 1 220 ? 8.869 -2.357 -15.852 1.00 75.50 220 LEU A N 1
ATOM 1609 C CA . LEU A 1 220 ? 7.693 -2.565 -16.704 1.00 75.50 220 LEU A CA 1
ATOM 1610 C C . LEU A 1 220 ? 7.767 -1.783 -18.027 1.00 75.50 220 LEU A C 1
ATOM 1612 O O . LEU A 1 220 ? 7.334 -2.302 -19.051 1.00 75.50 220 LEU A O 1
ATOM 1616 N N . ALA A 1 221 ? 8.362 -0.587 -18.046 1.00 73.44 221 ALA A N 1
ATOM 1617 C CA . ALA A 1 221 ? 8.576 0.167 -19.284 1.00 73.44 221 ALA A CA 1
ATOM 1618 C C . ALA A 1 221 ? 9.735 -0.405 -20.115 1.00 73.44 221 ALA A C 1
ATOM 1620 O O . ALA A 1 221 ? 9.655 -0.458 -21.343 1.00 73.44 221 ALA A O 1
ATOM 1621 N N . THR A 1 222 ? 10.778 -0.928 -19.462 1.00 75.56 222 THR A N 1
ATOM 1622 C CA . THR A 1 222 ? 11.844 -1.690 -20.132 1.00 75.56 222 THR A CA 1
ATOM 1623 C C . THR A 1 222 ? 11.289 -2.986 -20.741 1.00 75.56 222 THR A C 1
ATOM 1625 O O . THR A 1 222 ? 11.621 -3.315 -21.881 1.00 75.56 222 THR A O 1
ATOM 1628 N N . ALA A 1 223 ? 10.361 -3.670 -20.059 1.00 77.31 223 ALA A N 1
ATOM 1629 C CA . ALA A 1 223 ? 9.605 -4.788 -20.631 1.00 77.31 223 ALA A CA 1
ATOM 1630 C C . ALA A 1 223 ? 8.704 -4.332 -21.787 1.00 77.31 223 ALA A C 1
ATOM 1632 O O . ALA A 1 223 ? 8.723 -4.939 -22.857 1.00 77.31 223 ALA A O 1
ATOM 1633 N N . GLY A 1 224 ? 7.984 -3.218 -21.623 1.00 74.19 224 GLY A N 1
ATOM 1634 C CA . GLY A 1 224 ? 7.196 -2.575 -22.674 1.00 74.19 224 GLY A CA 1
ATOM 1635 C C . GLY A 1 224 ? 8.021 -2.312 -23.935 1.00 74.19 224 GLY A C 1
ATOM 1636 O O . GLY A 1 224 ? 7.575 -2.634 -25.033 1.00 74.19 224 GLY A O 1
ATOM 1637 N N . LYS A 1 225 ? 9.266 -1.842 -23.795 1.00 76.69 225 LYS A N 1
ATOM 1638 C CA . LYS A 1 225 ? 10.193 -1.630 -24.917 1.00 76.69 225 LYS A CA 1
ATOM 1639 C C . LYS A 1 225 ? 10.565 -2.924 -25.655 1.00 76.69 225 LYS A C 1
ATOM 1641 O O . LYS A 1 225 ? 10.667 -2.914 -26.878 1.00 76.69 225 LYS A O 1
ATOM 1646 N N . LEU A 1 226 ? 10.741 -4.040 -24.948 1.00 74.94 226 LEU A N 1
ATOM 1647 C CA . LEU A 1 226 ? 11.054 -5.346 -25.551 1.00 74.94 226 LEU A CA 1
ATOM 1648 C C . LEU A 1 226 ? 9.813 -5.994 -26.205 1.00 74.94 226 LEU A C 1
ATOM 1650 O O . LEU A 1 226 ? 9.886 -6.588 -27.288 1.00 74.94 226 LEU A O 1
ATOM 1654 N N . VAL A 1 227 ? 8.643 -5.836 -25.584 1.00 77.69 227 VAL A N 1
ATOM 1655 C CA . VAL A 1 227 ? 7.379 -6.424 -26.052 1.00 77.69 227 VAL A CA 1
ATOM 1656 C C . VAL A 1 227 ? 6.752 -5.614 -27.196 1.00 77.69 227 VAL A C 1
ATOM 1658 O O . VAL A 1 227 ? 6.295 -6.209 -28.171 1.00 77.69 227 VAL A O 1
ATOM 1661 N N . LEU A 1 228 ? 6.796 -4.281 -27.148 1.00 71.12 228 LEU A N 1
ATOM 1662 C CA . LEU A 1 228 ? 6.074 -3.362 -28.048 1.00 71.12 228 LEU A CA 1
ATOM 1663 C C . LEU A 1 228 ? 6.978 -2.298 -28.725 1.00 71.12 228 LEU A C 1
ATOM 1665 O O . LEU A 1 228 ? 6.481 -1.380 -29.378 1.00 71.12 228 LEU A O 1
ATOM 1669 N N . GLY A 1 229 ? 8.306 -2.392 -28.601 1.00 69.25 229 GLY A N 1
ATOM 1670 C CA . GLY A 1 229 ? 9.251 -1.468 -29.244 1.00 69.25 229 GLY A CA 1
ATOM 1671 C C . GLY A 1 229 ? 9.218 -0.049 -28.662 1.00 69.25 229 GLY A C 1
ATOM 1672 O O . GLY A 1 229 ? 8.830 0.167 -27.514 1.00 69.25 229 GLY A O 1
ATOM 1673 N N . ASN A 1 230 ? 9.604 0.952 -29.462 1.00 64.56 230 ASN A N 1
ATOM 1674 C CA . ASN A 1 230 ? 9.581 2.357 -29.027 1.00 64.56 230 ASN A CA 1
ATOM 1675 C C . ASN A 1 230 ? 8.161 2.850 -28.690 1.00 64.56 230 ASN A C 1
ATOM 1677 O O . ASN A 1 230 ? 8.005 3.638 -27.761 1.00 64.56 230 ASN A O 1
ATOM 1681 N N . TRP A 1 231 ? 7.131 2.342 -29.380 1.00 59.16 231 TRP A N 1
ATOM 1682 C CA . TRP A 1 231 ? 5.728 2.587 -29.024 1.00 59.16 231 TRP A CA 1
ATOM 1683 C C . TRP A 1 231 ? 5.377 2.006 -27.656 1.00 59.16 231 TRP A C 1
ATOM 1685 O O . TRP A 1 231 ? 4.695 2.663 -26.880 1.00 59.16 231 TRP A O 1
ATOM 1695 N N . GLY A 1 232 ? 5.906 0.825 -27.329 1.00 51.31 232 GLY A N 1
ATOM 1696 C CA . GLY A 1 232 ? 5.827 0.235 -25.997 1.00 51.31 232 GLY A CA 1
ATOM 1697 C C . GLY A 1 232 ? 6.319 1.167 -24.908 1.00 51.31 232 GLY A C 1
ATOM 1698 O O . GLY A 1 232 ? 5.540 1.538 -24.038 1.00 51.31 232 GLY A O 1
ATOM 1699 N N . LEU A 1 233 ? 7.586 1.585 -25.011 1.00 50.88 233 LEU A N 1
ATOM 1700 C CA . LEU A 1 233 ? 8.205 2.535 -24.084 1.00 50.88 233 LEU A CA 1
ATOM 1701 C C . LEU A 1 233 ? 7.365 3.813 -23.948 1.00 50.88 233 LEU A C 1
ATOM 1703 O O . LEU A 1 233 ? 7.062 4.233 -22.836 1.00 50.88 233 LEU A O 1
ATOM 1707 N N . PHE A 1 234 ? 6.969 4.415 -25.074 1.00 54.84 234 PHE A N 1
ATOM 1708 C CA . PHE A 1 234 ? 6.221 5.671 -25.079 1.00 54.84 234 PHE A CA 1
ATOM 1709 C C . PHE A 1 234 ? 4.843 5.523 -24.421 1.00 54.84 234 PHE A C 1
ATOM 1711 O O . PHE A 1 234 ? 4.478 6.345 -23.590 1.00 54.84 234 PHE A O 1
ATOM 1718 N N . ILE A 1 235 ? 4.099 4.457 -24.728 1.00 52.09 235 ILE A N 1
ATOM 1719 C CA . ILE A 1 235 ? 2.769 4.202 -24.158 1.00 52.09 235 ILE A CA 1
ATOM 1720 C C . ILE A 1 235 ? 2.867 3.885 -22.660 1.00 52.09 235 ILE A C 1
ATOM 1722 O O . ILE A 1 235 ? 2.142 4.492 -21.870 1.00 52.09 235 ILE A O 1
ATOM 1726 N N . THR A 1 236 ? 3.772 2.990 -22.239 1.00 50.66 236 THR A N 1
ATOM 1727 C CA . THR A 1 236 ? 3.918 2.653 -20.813 1.00 50.66 236 THR A CA 1
ATOM 1728 C C . THR A 1 236 ? 4.379 3.853 -19.998 1.00 50.66 236 THR A C 1
ATOM 1730 O O . THR A 1 236 ? 3.787 4.131 -18.961 1.00 50.66 236 THR A O 1
ATOM 1733 N N . SER A 1 237 ? 5.378 4.604 -20.475 1.00 47.53 237 SER A N 1
ATOM 1734 C CA . SER A 1 237 ? 5.893 5.767 -19.747 1.00 47.53 237 SER A CA 1
ATOM 1735 C C . SER A 1 237 ? 4.941 6.966 -19.794 1.00 47.53 237 SER A C 1
ATOM 1737 O O . SER A 1 237 ? 5.000 7.790 -18.897 1.00 47.53 237 SER A O 1
ATOM 1739 N N . LEU A 1 238 ? 4.039 7.078 -20.780 1.00 44.59 238 LEU A N 1
ATOM 1740 C CA . LEU A 1 238 ? 3.025 8.144 -20.818 1.00 44.59 238 LEU A CA 1
ATOM 1741 C C . LEU A 1 238 ? 1.850 7.877 -19.860 1.00 44.59 238 LEU A C 1
ATOM 1743 O O . LEU A 1 238 ? 1.336 8.808 -19.244 1.00 44.59 238 LEU A O 1
ATOM 1747 N N . ILE A 1 239 ? 1.430 6.616 -19.711 1.00 46.88 239 ILE A N 1
ATOM 1748 C CA . ILE A 1 239 ? 0.395 6.219 -18.736 1.00 46.88 239 ILE A CA 1
ATOM 1749 C C . ILE A 1 239 ? 0.964 6.297 -17.322 1.00 46.88 239 ILE A C 1
ATOM 1751 O O . ILE A 1 239 ? 0.377 6.924 -16.438 1.00 46.88 239 ILE A O 1
ATOM 1755 N N . VAL A 1 240 ? 2.178 5.774 -17.141 1.00 47.47 240 VAL A N 1
ATOM 1756 C CA . VAL A 1 240 ? 3.003 6.003 -15.953 1.00 47.47 240 VAL A CA 1
ATOM 1757 C C . VAL A 1 240 ? 3.677 7.390 -16.056 1.00 47.47 240 VAL A C 1
ATOM 1759 O O . VAL A 1 240 ? 4.877 7.528 -15.833 1.00 47.47 240 VAL A O 1
ATOM 1762 N N . CYS A 1 241 ? 2.852 8.415 -16.346 1.00 43.72 241 CYS A N 1
ATOM 1763 C CA . CYS A 1 241 ? 3.115 9.858 -16.217 1.00 43.72 241 CYS A CA 1
ATOM 1764 C C . CYS A 1 241 ? 1.904 10.712 -15.703 1.00 43.72 241 CYS A C 1
ATOM 1766 O O . CYS A 1 241 ? 1.975 11.937 -15.776 1.00 43.72 241 CYS A O 1
ATOM 1768 N N . ILE A 1 242 ? 0.836 10.123 -15.110 1.00 43.12 242 ILE A N 1
ATOM 1769 C CA . ILE A 1 242 ? -0.350 10.829 -14.533 1.00 43.12 242 ILE A CA 1
ATOM 1770 C C . ILE A 1 242 ? -0.332 11.529 -13.103 1.00 43.12 242 ILE A C 1
ATOM 1772 O O . ILE A 1 242 ? -0.474 12.747 -13.142 1.00 43.12 242 ILE A O 1
ATOM 1776 N N . PHE A 1 243 ? -0.204 11.115 -11.802 1.00 46.53 243 PHE A N 1
ATOM 1777 C CA . PHE A 1 243 ? -0.032 9.958 -10.851 1.00 46.53 243 PHE A CA 1
ATOM 1778 C C . PHE A 1 243 ? 1.222 9.672 -9.947 1.00 46.53 243 PHE A C 1
ATOM 1780 O O . PHE A 1 243 ? 1.035 8.948 -8.975 1.00 46.53 243 PHE A O 1
ATOM 1787 N N . VAL A 1 244 ? 2.455 10.133 -10.197 1.00 40.94 244 VAL A N 1
ATOM 1788 C CA . VAL A 1 244 ? 3.743 9.729 -9.536 1.00 40.94 244 VAL A CA 1
ATOM 1789 C C . VAL A 1 244 ? 4.720 11.022 -9.594 1.00 40.94 244 VAL A C 1
ATOM 1791 O O . VAL A 1 244 ? 4.116 12.065 -9.769 1.00 40.94 244 VAL A O 1
ATOM 1794 N N . VAL A 1 245 ? 6.100 11.070 -9.444 1.00 45.56 245 VAL A N 1
ATOM 1795 C CA . VAL A 1 245 ? 7.194 12.171 -9.212 1.00 45.56 245 VAL A CA 1
ATOM 1796 C C . VAL A 1 245 ? 7.780 12.514 -7.755 1.00 45.56 245 VAL A C 1
ATOM 1798 O O . VAL A 1 245 ? 7.191 13.393 -7.156 1.00 45.56 245 VAL A O 1
ATOM 1801 N N . ILE A 1 246 ? 8.957 12.031 -7.198 1.00 38.44 246 ILE A N 1
ATOM 1802 C CA . ILE A 1 246 ? 9.730 12.428 -5.914 1.00 38.44 246 ILE A CA 1
ATOM 1803 C C . ILE A 1 246 ? 10.920 11.531 -5.334 1.00 38.44 246 ILE A C 1
ATOM 1805 O O . ILE A 1 246 ? 12.054 12.003 -5.380 1.00 38.44 246 ILE A O 1
ATOM 1809 N N . PHE A 1 247 ? 10.729 10.343 -4.698 1.00 40.41 247 PHE A N 1
ATOM 1810 C CA . PHE A 1 247 ? 11.706 9.575 -3.844 1.00 40.41 247 PHE A CA 1
ATOM 1811 C C . PHE A 1 247 ? 12.020 8.179 -4.438 1.00 40.41 247 PHE A C 1
ATOM 1813 O O . PHE A 1 247 ? 11.048 7.488 -4.669 1.00 40.41 247 PHE A O 1
ATOM 1820 N N . PRO A 1 248 ? 13.250 7.643 -4.568 1.00 55.50 248 PRO A N 1
ATOM 1821 C CA . PRO A 1 248 ? 13.504 6.366 -5.279 1.00 55.50 248 PRO A CA 1
ATOM 1822 C C . PRO A 1 248 ? 12.525 5.214 -4.936 1.00 55.50 248 PRO A C 1
ATOM 1824 O O . PRO A 1 248 ? 12.308 4.915 -3.760 1.00 55.50 248 PRO A O 1
ATOM 1827 N N . LEU A 1 249 ? 11.932 4.584 -5.970 1.00 65.00 249 LEU A N 1
ATOM 1828 C CA . LEU A 1 249 ? 10.736 3.710 -5.868 1.00 65.00 249 LEU A CA 1
ATOM 1829 C C . LEU A 1 249 ? 10.834 2.583 -4.835 1.00 65.00 249 LEU A C 1
ATOM 1831 O O . LEU A 1 249 ? 9.824 2.248 -4.220 1.00 65.00 249 LEU A O 1
ATOM 1835 N N . SER A 1 250 ? 12.023 2.013 -4.630 1.00 71.00 250 SER A N 1
ATOM 1836 C CA . SER A 1 250 ? 12.259 0.996 -3.602 1.00 71.00 250 SER A CA 1
ATOM 1837 C C . SER A 1 250 ? 12.093 1.564 -2.194 1.00 71.00 250 SER A C 1
ATOM 1839 O O . SER A 1 250 ? 11.193 1.139 -1.480 1.00 71.00 250 SER A O 1
ATOM 1841 N N . ALA A 1 251 ? 12.903 2.556 -1.818 1.00 68.38 251 ALA A N 1
ATOM 1842 C CA . ALA A 1 251 ? 13.005 3.049 -0.445 1.00 68.38 251 ALA A CA 1
ATOM 1843 C C . ALA A 1 251 ? 11.666 3.562 0.108 1.00 68.38 251 ALA A C 1
ATOM 1845 O O . ALA A 1 251 ? 11.346 3.335 1.272 1.00 68.38 251 ALA A O 1
ATOM 1846 N N . VAL A 1 252 ? 10.842 4.216 -0.718 1.00 71.06 252 VAL A N 1
ATOM 1847 C CA . VAL A 1 252 ? 9.502 4.641 -0.279 1.00 71.06 252 VAL A CA 1
ATOM 1848 C C . VAL A 1 252 ? 8.451 3.540 -0.416 1.00 71.06 252 VAL A C 1
ATOM 1850 O O . VAL A 1 252 ? 7.572 3.482 0.435 1.00 71.06 252 VAL A O 1
ATOM 1853 N N . GLY A 1 253 ? 8.581 2.598 -1.356 1.00 79.94 253 GLY A N 1
ATOM 1854 C CA . GLY A 1 253 ? 7.812 1.347 -1.310 1.00 79.94 253 GLY A CA 1
ATOM 1855 C C . GLY A 1 253 ? 8.051 0.556 -0.015 1.00 79.94 253 GLY A C 1
ATOM 1856 O O . GLY A 1 253 ? 7.110 -0.017 0.536 1.00 79.94 253 GLY A O 1
ATOM 1857 N N . GLU A 1 254 ? 9.279 0.586 0.520 1.00 84.88 254 GLU A N 1
ATOM 1858 C CA . GLU A 1 254 ? 9.617 0.041 1.840 1.00 84.88 254 GLU A CA 1
ATOM 1859 C C . GLU A 1 254 ? 9.008 0.868 2.980 1.00 84.88 254 GLU A C 1
ATOM 1861 O O . GLU A 1 254 ? 8.336 0.288 3.830 1.00 84.88 254 GLU A O 1
ATOM 1866 N N . MET A 1 255 ? 9.173 2.201 3.005 1.00 81.62 255 MET A N 1
ATOM 1867 C CA . MET A 1 255 ? 8.569 3.048 4.052 1.00 81.62 255 MET A CA 1
ATOM 1868 C C . MET A 1 255 ? 7.042 2.895 4.130 1.00 81.62 255 MET A C 1
ATOM 1870 O O . MET A 1 255 ? 6.500 2.807 5.233 1.00 81.62 255 MET A O 1
ATOM 1874 N N . ASP A 1 256 ? 6.364 2.866 2.980 1.00 84.94 256 ASP A N 1
ATOM 1875 C CA . ASP A 1 256 ? 4.903 2.779 2.879 1.00 84.94 256 ASP A CA 1
ATOM 1876 C C . ASP A 1 256 ? 4.420 1.393 3.337 1.00 84.94 256 ASP A C 1
ATOM 1878 O O . ASP A 1 256 ? 3.650 1.297 4.295 1.00 84.94 256 ASP A O 1
ATOM 1882 N N . SER A 1 257 ? 5.005 0.315 2.786 1.00 91.88 257 SER A N 1
ATOM 1883 C CA . SER A 1 257 ? 4.723 -1.065 3.218 1.00 91.88 257 SER A CA 1
ATOM 1884 C C . SER A 1 257 ? 4.960 -1.256 4.718 1.00 91.88 257 SER A C 1
ATOM 1886 O O . SER A 1 257 ? 4.144 -1.867 5.405 1.00 91.88 257 SER A O 1
ATOM 1888 N N . LEU A 1 258 ? 6.062 -0.730 5.268 1.00 92.50 258 LEU A N 1
ATOM 1889 C CA . LEU A 1 258 ? 6.354 -0.810 6.702 1.00 92.50 258 LEU A CA 1
ATOM 1890 C C . LEU A 1 258 ? 5.308 -0.058 7.538 1.00 92.50 258 LEU A C 1
ATOM 1892 O O . LEU A 1 258 ? 4.840 -0.583 8.552 1.00 92.50 258 LEU A O 1
ATOM 1896 N N . ALA A 1 259 ? 4.906 1.144 7.121 1.00 89.75 259 ALA A N 1
ATOM 1897 C CA . ALA A 1 259 ? 3.880 1.911 7.818 1.00 89.75 259 ALA A CA 1
ATOM 1898 C C . ALA A 1 259 ? 2.523 1.186 7.802 1.00 89.75 259 ALA A C 1
ATOM 1900 O O . ALA A 1 259 ? 1.895 1.017 8.853 1.00 89.75 259 ALA A O 1
ATOM 1901 N N . PHE A 1 260 ? 2.080 0.704 6.642 1.00 92.81 260 PHE A N 1
ATOM 1902 C CA . PHE A 1 260 ? 0.756 0.111 6.489 1.00 92.81 260 PHE A CA 1
ATOM 1903 C C . PHE A 1 260 ? 0.654 -1.336 6.976 1.00 92.81 260 PHE A C 1
ATOM 1905 O O . PHE A 1 260 ? -0.360 -1.667 7.592 1.00 92.81 260 PHE A O 1
ATOM 1912 N N . LEU A 1 261 ? 1.695 -2.171 6.860 1.00 95.56 261 LEU A N 1
ATOM 1913 C CA . LEU A 1 261 ? 1.746 -3.472 7.549 1.00 95.56 261 LEU A CA 1
ATOM 1914 C C . LEU A 1 261 ? 1.571 -3.300 9.069 1.00 95.56 261 LEU A C 1
ATOM 1916 O O . LEU A 1 261 ? 0.817 -4.050 9.695 1.00 95.56 261 LEU A O 1
ATOM 1920 N N . LEU A 1 262 ? 2.189 -2.272 9.666 1.00 96.19 262 LEU A N 1
ATOM 1921 C CA . LEU A 1 262 ? 2.020 -1.954 11.087 1.00 96.19 262 LEU A CA 1
ATOM 1922 C C . LEU A 1 262 ? 0.612 -1.413 11.406 1.00 96.19 262 LEU A C 1
ATOM 1924 O O . LEU A 1 262 ? -0.014 -1.869 12.366 1.00 96.19 262 LEU A O 1
ATOM 1928 N N . VAL A 1 263 ? 0.069 -0.493 10.598 1.00 95.12 263 VAL A N 1
ATOM 1929 C CA . VAL A 1 263 ? -1.314 0.009 10.754 1.00 95.12 263 VAL A CA 1
ATOM 1930 C C . VAL A 1 263 ? -2.332 -1.130 10.652 1.00 95.12 263 VAL A C 1
ATOM 1932 O O . VAL A 1 263 ? -3.234 -1.228 11.485 1.00 95.12 263 VAL A O 1
ATOM 1935 N N . TYR A 1 264 ? -2.190 -2.029 9.677 1.00 95.88 264 TYR A N 1
ATOM 1936 C CA . TYR A 1 264 ? -3.096 -3.159 9.494 1.00 95.88 264 TYR A CA 1
ATOM 1937 C C . TYR A 1 264 ? -2.941 -4.207 10.590 1.00 95.88 264 TYR A C 1
ATOM 1939 O O . TYR A 1 264 ? -3.958 -4.688 11.088 1.00 95.88 264 TYR A O 1
ATOM 1947 N N . ALA A 1 265 ? -1.724 -4.517 11.046 1.00 97.06 265 ALA A N 1
ATOM 1948 C CA . ALA A 1 265 ? -1.527 -5.325 12.249 1.00 97.06 265 ALA A CA 1
ATOM 1949 C C . ALA A 1 265 ? -2.272 -4.725 13.457 1.00 97.06 265 ALA A C 1
ATOM 1951 O O . ALA A 1 265 ? -2.987 -5.447 14.154 1.00 97.06 265 ALA A O 1
ATOM 1952 N N . MET A 1 266 ? -2.192 -3.405 13.657 1.00 97.06 266 MET A N 1
ATOM 1953 C CA . MET A 1 266 ? -2.863 -2.711 14.761 1.00 97.06 266 MET A CA 1
ATOM 1954 C C . MET A 1 266 ? -4.394 -2.683 14.644 1.00 97.06 266 MET A C 1
ATOM 1956 O O . MET A 1 266 ? -5.064 -2.941 15.644 1.00 97.06 266 MET A O 1
ATOM 1960 N N . VAL A 1 267 ? -4.963 -2.458 13.454 1.00 96.88 267 VAL A N 1
ATOM 1961 C CA . VAL A 1 267 ? -6.421 -2.576 13.223 1.00 96.88 267 VAL A CA 1
ATOM 1962 C C . VAL A 1 267 ? -6.887 -4.020 13.415 1.00 96.88 267 VAL A C 1
ATOM 1964 O O . VAL A 1 267 ? -7.873 -4.283 14.094 1.00 96.88 267 VAL A O 1
ATOM 1967 N N . ASN A 1 268 ? -6.151 -5.004 12.896 1.00 97.38 268 ASN A N 1
ATOM 1968 C CA . ASN A 1 268 ? -6.497 -6.418 13.059 1.00 97.38 268 ASN A CA 1
ATOM 1969 C C . ASN A 1 268 ? -6.437 -6.859 14.541 1.00 97.38 268 ASN A C 1
ATOM 1971 O O . ASN A 1 268 ? -7.285 -7.634 14.998 1.00 97.38 268 ASN A O 1
ATOM 1975 N N . LEU A 1 269 ? -5.493 -6.310 15.315 1.00 97.25 269 LEU A N 1
ATOM 1976 C CA . LEU A 1 269 ? -5.380 -6.493 16.765 1.00 97.25 269 LEU A CA 1
ATOM 1977 C C . LEU A 1 269 ? -6.507 -5.782 17.531 1.00 97.25 269 LEU A C 1
ATOM 1979 O O . LEU A 1 269 ? -7.042 -6.331 18.496 1.00 97.25 269 LEU A O 1
ATOM 1983 N N . GLY A 1 270 ? -6.906 -4.588 17.096 1.00 95.69 270 GLY A N 1
ATOM 1984 C CA . GLY A 1 270 ? -8.058 -3.867 17.632 1.00 95.69 270 GLY A CA 1
ATOM 1985 C C . GLY A 1 270 ? -9.363 -4.625 17.405 1.00 95.69 270 GLY A C 1
ATOM 1986 O O . GLY A 1 270 ? -10.130 -4.863 18.343 1.00 95.69 270 GLY A O 1
ATOM 1987 N N . HIS A 1 271 ? -9.571 -5.099 16.180 1.00 97.38 271 HIS A N 1
ATOM 1988 C CA . HIS A 1 271 ? -10.729 -5.880 15.772 1.00 97.38 271 HIS A CA 1
ATOM 1989 C C . HIS A 1 271 ? -10.879 -7.170 16.591 1.00 97.38 271 HIS A C 1
ATOM 1991 O O . HIS A 1 271 ? -11.999 -7.517 16.970 1.00 97.38 271 HIS A O 1
ATOM 1997 N N . LEU A 1 272 ? -9.786 -7.845 16.980 1.00 96.81 272 LEU A N 1
ATOM 1998 C CA . LEU A 1 272 ? -9.846 -8.997 17.896 1.00 96.81 272 LEU A CA 1
ATOM 1999 C C . LEU A 1 272 ? -10.579 -8.681 19.213 1.00 96.81 272 LEU A C 1
ATOM 2001 O O . LEU A 1 272 ? -11.336 -9.521 19.709 1.00 96.81 272 LEU A O 1
ATOM 2005 N N . ARG A 1 273 ? -10.430 -7.457 19.740 1.00 93.50 273 ARG A N 1
ATOM 2006 C CA . ARG A 1 273 ? -11.087 -6.984 20.976 1.00 93.50 273 ARG A CA 1
ATOM 2007 C C . ARG A 1 273 ? -12.598 -6.793 20.819 1.00 93.50 273 ARG A C 1
ATOM 2009 O O . ARG A 1 273 ? -13.319 -6.804 21.817 1.00 93.50 273 ARG A O 1
ATOM 2016 N N . ILE A 1 274 ? -13.080 -6.604 19.588 1.00 95.38 274 ILE A N 1
ATOM 2017 C CA . ILE A 1 274 ? -14.495 -6.364 19.258 1.00 95.38 274 ILE A CA 1
ATOM 2018 C C . ILE A 1 274 ? -15.091 -7.416 18.306 1.00 95.38 274 ILE A C 1
ATOM 2020 O O . ILE A 1 274 ? -16.220 -7.253 17.853 1.00 95.38 274 ILE A O 1
ATOM 2024 N N . ALA A 1 275 ? -14.397 -8.531 18.050 1.00 94.88 275 ALA A N 1
ATOM 2025 C CA . ALA A 1 275 ? -14.789 -9.551 17.068 1.00 94.88 275 ALA A CA 1
ATOM 2026 C C . ALA A 1 275 ? -16.187 -10.163 17.310 1.00 94.88 275 ALA A C 1
ATOM 2028 O O . ALA A 1 275 ? -16.868 -10.574 16.368 1.00 94.88 275 ALA A O 1
ATOM 2029 N N . GLY A 1 276 ? -16.649 -10.182 18.568 1.00 92.75 276 GLY A N 1
ATOM 2030 C CA . GLY A 1 276 ? -18.016 -10.582 18.927 1.00 92.75 276 GLY A CA 1
ATOM 2031 C C . GLY A 1 276 ? -19.098 -9.586 18.481 1.00 92.75 276 GLY A C 1
ATOM 2032 O O . GLY A 1 276 ? -20.237 -9.980 18.269 1.00 92.75 276 GLY A O 1
ATOM 2033 N N . GLN A 1 277 ? -18.754 -8.309 18.278 1.00 93.94 277 GLN A N 1
ATOM 2034 C CA . GLN A 1 277 ? -19.671 -7.286 17.761 1.00 93.94 277 GLN A CA 1
ATOM 2035 C C . GLN A 1 277 ? -19.788 -7.320 16.229 1.00 93.94 277 GLN A C 1
ATOM 2037 O O . GLN A 1 277 ? -20.831 -6.932 15.696 1.00 93.94 277 GLN A O 1
ATOM 2042 N N . THR A 1 278 ? -18.736 -7.752 15.527 1.00 94.06 278 THR A N 1
ATOM 2043 C CA . THR A 1 278 ? -18.648 -7.806 14.053 1.00 94.06 278 THR A CA 1
ATOM 2044 C C . THR A 1 278 ? -18.985 -9.183 13.470 1.00 94.06 278 THR A C 1
ATOM 2046 O O . THR A 1 278 ? -19.197 -9.312 12.262 1.00 94.06 278 THR A O 1
ATOM 2049 N N . GLY A 1 279 ? -19.030 -10.232 14.300 1.00 93.88 279 GLY A N 1
ATOM 2050 C CA . GLY A 1 279 ? -19.206 -11.611 13.840 1.00 93.88 279 GLY A CA 1
ATOM 2051 C C . GLY A 1 279 ? -18.006 -12.099 13.021 1.00 93.88 279 GLY A C 1
ATOM 2052 O O . GLY A 1 279 ? -18.179 -12.742 11.979 1.00 93.88 279 GLY A O 1
ATOM 2053 N N . ALA A 1 280 ? -16.791 -11.734 13.438 1.00 96.31 280 ALA A N 1
ATOM 2054 C CA . ALA A 1 280 ? -15.550 -12.133 12.787 1.00 96.31 280 ALA A CA 1
ATOM 2055 C C . ALA A 1 280 ? -14.923 -13.368 13.465 1.00 96.31 280 ALA A C 1
ATOM 2057 O O . ALA A 1 280 ? -14.712 -13.389 14.677 1.00 96.31 280 ALA A O 1
ATOM 2058 N N . LYS A 1 281 ? -14.579 -14.401 12.679 1.00 97.31 281 LYS A N 1
ATOM 2059 C CA . LYS A 1 281 ? -13.811 -15.565 13.150 1.00 97.31 281 LYS A CA 1
ATOM 2060 C C . LYS A 1 281 ? -12.441 -15.115 13.684 1.00 97.31 281 LYS A C 1
ATOM 2062 O O . LYS A 1 281 ? -11.603 -14.667 12.905 1.00 97.31 281 LYS A O 1
ATOM 2067 N N . ARG A 1 282 ? -12.208 -15.267 14.996 1.00 96.38 282 ARG A N 1
ATOM 2068 C CA . ARG A 1 282 ? -10.978 -14.808 15.677 1.00 96.38 282 ARG A CA 1
ATOM 2069 C C . ARG A 1 282 ? -9.695 -15.350 15.043 1.00 96.38 282 ARG A C 1
ATOM 2071 O O . ARG A 1 282 ? -8.747 -14.590 14.914 1.00 96.38 282 ARG A O 1
ATOM 2078 N N . TRP A 1 283 ? -9.669 -16.613 14.607 1.00 97.00 283 TRP A N 1
ATOM 2079 C CA . TRP A 1 283 ? -8.465 -17.204 14.008 1.00 97.00 283 TRP A CA 1
ATOM 2080 C C . TRP A 1 283 ? -8.017 -16.474 12.734 1.00 97.00 283 TRP A C 1
ATOM 2082 O O . TRP A 1 283 ? -6.827 -16.246 12.570 1.00 97.00 283 TRP A O 1
ATOM 2092 N N . ILE A 1 284 ? -8.951 -16.010 11.891 1.00 97.44 284 ILE A N 1
ATOM 2093 C CA . ILE A 1 284 ? -8.623 -15.247 10.674 1.00 97.44 284 ILE A CA 1
ATOM 2094 C C . ILE A 1 284 ? -7.969 -13.913 11.056 1.00 97.44 284 ILE A C 1
ATOM 2096 O O . ILE A 1 284 ? -6.985 -13.510 10.446 1.00 97.44 284 ILE A O 1
ATOM 2100 N N . LEU A 1 285 ? -8.460 -13.257 12.112 1.00 97.62 285 LEU A N 1
ATOM 2101 C CA . LEU A 1 285 ? -7.861 -12.018 12.617 1.00 97.62 285 LEU A CA 1
ATOM 2102 C C . LEU A 1 285 ? -6.479 -12.258 13.252 1.00 97.62 285 LEU A C 1
ATOM 2104 O O . LEU A 1 285 ? -5.582 -11.451 13.034 1.00 97.62 285 LEU A O 1
ATOM 2108 N N . ILE A 1 286 ? -6.276 -13.372 13.971 1.00 97.88 286 ILE A N 1
ATOM 2109 C CA . ILE A 1 286 ? -4.958 -13.770 14.505 1.00 97.88 286 ILE A CA 1
ATOM 2110 C C . ILE A 1 286 ? -3.971 -14.009 13.358 1.00 97.88 286 ILE A C 1
ATOM 2112 O O . ILE A 1 286 ? -2.894 -13.422 13.371 1.00 97.88 286 ILE A O 1
ATOM 2116 N N . CYS A 1 287 ? -4.346 -14.797 12.343 1.00 97.75 287 CYS A N 1
ATOM 2117 C CA . CYS A 1 287 ? -3.534 -14.983 11.139 1.00 97.75 287 CYS A CA 1
ATOM 2118 C C . CYS A 1 287 ? -3.208 -13.638 10.478 1.00 97.75 287 CYS A C 1
ATOM 2120 O O . CYS A 1 287 ? -2.058 -13.405 10.127 1.00 97.75 287 CYS A O 1
ATOM 2122 N N . SER A 1 288 ? -4.178 -12.723 10.391 1.00 96.88 288 SER A N 1
ATOM 2123 C CA . SER A 1 288 ? -3.961 -11.371 9.873 1.00 96.88 288 SER A CA 1
ATOM 2124 C C . SER A 1 288 ? -2.896 -10.605 10.665 1.00 96.88 288 SER A C 1
ATOM 2126 O O . SER A 1 288 ? -1.949 -10.098 10.072 1.00 96.88 288 SER A O 1
ATOM 2128 N N . VAL A 1 289 ? -3.001 -10.547 11.999 1.00 98.06 289 VAL A N 1
ATOM 2129 C CA . VAL A 1 289 ? -2.003 -9.878 12.857 1.00 98.06 289 VAL A CA 1
ATOM 2130 C C . VAL A 1 289 ? -0.622 -10.514 12.686 1.00 98.06 289 VAL A C 1
ATOM 2132 O O . VAL A 1 289 ? 0.344 -9.802 12.429 1.00 98.06 289 VAL A O 1
ATOM 2135 N N . VAL A 1 290 ? -0.530 -11.844 12.779 1.00 98.12 290 VAL A N 1
ATOM 2136 C CA . VAL A 1 290 ? 0.742 -12.578 12.693 1.00 98.12 290 VAL A CA 1
ATOM 2137 C C . VAL A 1 290 ? 1.405 -12.395 11.328 1.00 98.12 290 VAL A C 1
ATOM 2139 O O . VAL A 1 290 ? 2.599 -12.125 11.277 1.00 98.12 290 VAL A O 1
ATOM 2142 N N . LEU A 1 291 ? 0.655 -12.489 10.227 1.00 97.50 291 LEU A N 1
ATOM 2143 C CA . LEU A 1 291 ? 1.206 -12.360 8.875 1.00 97.50 291 LEU A CA 1
ATOM 2144 C C . LEU A 1 291 ? 1.642 -10.923 8.552 1.00 97.50 291 LEU A C 1
ATOM 2146 O O . LEU A 1 291 ? 2.713 -10.743 7.977 1.00 97.50 291 LEU A O 1
ATOM 2150 N N . ASN A 1 292 ? 0.871 -9.906 8.961 1.00 97.31 292 ASN A N 1
ATOM 2151 C CA . ASN A 1 292 ? 1.276 -8.506 8.779 1.00 97.31 292 ASN A CA 1
ATOM 2152 C C . ASN A 1 292 ? 2.542 -8.191 9.603 1.00 97.31 292 ASN A C 1
ATOM 2154 O O . ASN A 1 292 ? 3.481 -7.604 9.072 1.00 97.31 292 ASN A O 1
ATOM 2158 N N . LEU A 1 293 ? 2.619 -8.639 10.866 1.00 97.56 293 LEU A N 1
ATOM 2159 C CA . LEU A 1 293 ? 3.813 -8.452 11.705 1.00 97.56 293 LEU A CA 1
ATOM 2160 C C . LEU A 1 293 ? 5.026 -9.259 11.215 1.00 97.56 293 LEU A C 1
ATOM 2162 O O . LEU A 1 293 ? 6.151 -8.780 11.329 1.00 97.56 293 LEU A O 1
ATOM 2166 N N . ALA A 1 294 ? 4.821 -10.453 10.651 1.00 96.88 294 ALA A N 1
ATOM 2167 C CA . ALA A 1 294 ? 5.896 -11.255 10.071 1.00 96.88 294 ALA A CA 1
ATOM 2168 C C . ALA A 1 294 ? 6.482 -10.596 8.814 1.00 96.88 294 ALA A C 1
ATOM 2170 O O . ALA A 1 294 ? 7.701 -10.480 8.715 1.00 96.88 294 ALA A O 1
ATOM 2171 N N . LEU A 1 295 ? 5.640 -10.113 7.889 1.00 96.31 295 LEU A N 1
ATOM 2172 C CA . LEU A 1 295 ? 6.116 -9.347 6.731 1.00 96.31 295 LEU A CA 1
ATOM 2173 C C . LEU A 1 295 ? 6.781 -8.032 7.158 1.00 96.31 295 LEU A C 1
ATOM 2175 O O . LEU A 1 295 ? 7.843 -7.713 6.634 1.00 96.31 295 LEU A O 1
ATOM 2179 N N . PHE A 1 296 ? 6.221 -7.315 8.141 1.00 96.25 296 PHE A N 1
ATOM 2180 C CA . PHE A 1 296 ? 6.830 -6.101 8.696 1.00 96.25 296 PHE A CA 1
ATOM 2181 C C . PHE A 1 296 ? 8.236 -6.380 9.236 1.00 96.25 296 PHE A C 1
ATOM 2183 O O . PHE A 1 296 ? 9.188 -5.726 8.826 1.00 96.25 296 PHE A O 1
ATOM 2190 N N . ALA A 1 297 ? 8.390 -7.381 10.109 1.00 95.62 297 ALA A N 1
ATOM 2191 C CA . ALA A 1 297 ? 9.680 -7.719 10.704 1.00 95.62 297 ALA A CA 1
ATOM 2192 C C . ALA A 1 297 ? 10.697 -8.199 9.654 1.00 95.62 297 ALA A C 1
ATOM 2194 O O . ALA A 1 297 ? 11.852 -7.784 9.691 1.00 95.62 297 ALA A O 1
ATOM 2195 N N . LEU A 1 298 ? 10.277 -9.035 8.698 1.00 94.56 298 LEU A N 1
ATOM 2196 C CA . LEU A 1 298 ? 11.150 -9.537 7.632 1.00 94.56 298 LEU A CA 1
ATOM 2197 C C . LEU A 1 298 ? 11.558 -8.455 6.628 1.00 94.56 298 LEU A C 1
ATOM 2199 O O . LEU A 1 298 ? 12.669 -8.521 6.104 1.00 94.56 298 LEU A O 1
ATOM 2203 N N . LEU A 1 299 ? 10.699 -7.472 6.355 1.00 93.25 299 LEU A N 1
ATOM 2204 C CA . LEU A 1 299 ? 11.057 -6.306 5.551 1.00 93.25 299 LEU A CA 1
ATOM 2205 C C . LEU A 1 299 ? 12.028 -5.412 6.332 1.00 93.25 299 LEU A C 1
ATOM 2207 O O . LEU A 1 299 ? 13.147 -5.202 5.885 1.00 93.25 299 LEU A O 1
ATOM 2211 N N . PHE A 1 300 ? 11.656 -5.008 7.549 1.00 93.12 300 PHE A N 1
ATOM 2212 C CA . PHE A 1 300 ? 12.430 -4.112 8.414 1.00 93.12 300 PHE A CA 1
ATOM 2213 C C . PHE A 1 300 ? 13.851 -4.626 8.703 1.00 93.12 300 PHE A C 1
ATOM 2215 O O . PHE A 1 300 ? 14.812 -3.857 8.690 1.00 93.12 300 PHE A O 1
ATOM 2222 N N . ILE A 1 301 ? 14.008 -5.939 8.913 1.00 92.81 301 ILE A N 1
ATOM 2223 C CA . ILE A 1 301 ? 15.322 -6.578 9.068 1.00 92.81 301 ILE A CA 1
ATOM 2224 C C . ILE A 1 301 ? 16.141 -6.486 7.770 1.00 92.81 301 ILE A C 1
ATOM 2226 O O . ILE A 1 301 ? 17.331 -6.194 7.843 1.00 92.81 301 ILE A O 1
ATOM 2230 N N . GLN A 1 302 ? 15.541 -6.682 6.588 1.00 90.62 302 GLN A N 1
ATOM 2231 C CA . GLN A 1 302 ? 16.259 -6.497 5.319 1.00 90.62 302 GLN A CA 1
ATOM 2232 C C . GLN A 1 302 ? 16.620 -5.028 5.073 1.00 90.62 302 GLN A C 1
ATOM 2234 O O . GLN A 1 302 ? 17.756 -4.763 4.704 1.00 90.62 302 GLN A O 1
ATOM 2239 N N . THR A 1 303 ? 15.735 -4.070 5.364 1.00 87.44 303 THR A N 1
ATOM 2240 C CA . THR A 1 303 ? 16.034 -2.628 5.288 1.00 87.44 303 THR A CA 1
ATOM 2241 C C . THR A 1 303 ? 17.268 -2.258 6.134 1.00 87.44 303 THR A C 1
ATOM 2243 O O . THR A 1 303 ? 18.118 -1.477 5.705 1.00 87.44 303 THR A O 1
ATOM 2246 N N . ILE A 1 304 ? 17.423 -2.861 7.321 1.00 89.06 304 ILE A N 1
ATOM 2247 C CA . ILE A 1 304 ? 18.620 -2.698 8.165 1.00 89.06 304 ILE A CA 1
ATOM 2248 C C . ILE A 1 304 ? 19.852 -3.377 7.540 1.00 89.06 304 ILE A C 1
ATOM 2250 O O . ILE A 1 304 ? 20.909 -2.751 7.453 1.00 89.06 304 ILE A O 1
ATOM 2254 N N . LEU A 1 305 ? 19.733 -4.634 7.096 1.00 89.00 305 LEU A N 1
ATOM 2255 C CA . LEU A 1 305 ? 20.844 -5.417 6.529 1.00 89.00 305 LEU A CA 1
ATOM 2256 C C . LEU A 1 305 ? 21.354 -4.874 5.183 1.00 89.00 305 LEU A C 1
ATOM 2258 O O . LEU A 1 305 ? 22.546 -4.955 4.908 1.00 89.00 305 LEU A O 1
ATOM 2262 N N . ASN A 1 306 ? 20.479 -4.268 4.380 1.00 86.00 306 ASN A N 1
ATOM 2263 C CA . ASN A 1 306 ? 20.804 -3.588 3.123 1.00 86.00 306 ASN A CA 1
ATOM 2264 C C . ASN A 1 306 ? 21.425 -2.193 3.346 1.00 86.00 306 ASN A C 1
ATOM 2266 O O . ASN A 1 306 ? 21.672 -1.465 2.387 1.00 86.00 306 ASN A O 1
ATOM 2270 N N . HIS A 1 307 ? 21.665 -1.804 4.605 1.00 80.12 307 HIS A N 1
ATOM 2271 C CA . HIS A 1 307 ? 22.177 -0.497 5.017 1.00 80.12 307 HIS A CA 1
ATOM 2272 C C . HIS A 1 307 ? 21.304 0.706 4.601 1.00 80.12 307 HIS A C 1
ATOM 2274 O O . HIS A 1 307 ? 21.795 1.841 4.601 1.00 80.12 307 HIS A O 1
ATOM 2280 N N . GLU A 1 308 ? 20.001 0.506 4.344 1.00 80.12 308 GLU A N 1
ATOM 2281 C CA . GLU A 1 308 ? 19.018 1.570 4.069 1.00 80.12 308 GLU A CA 1
ATOM 2282 C C . GLU A 1 308 ? 18.684 2.375 5.343 1.00 80.12 308 GLU A C 1
ATOM 2284 O O . GLU A 1 308 ? 17.569 2.400 5.869 1.00 80.12 308 GLU A O 1
ATOM 2289 N N . THR A 1 309 ? 19.704 3.054 5.861 1.00 79.31 309 THR A N 1
ATOM 2290 C CA . THR A 1 309 ? 19.721 3.701 7.177 1.00 79.31 309 THR A CA 1
ATOM 2291 C C . THR A 1 309 ? 18.688 4.820 7.282 1.00 79.31 309 THR A C 1
ATOM 2293 O O . THR A 1 309 ? 18.099 5.021 8.339 1.00 79.31 309 THR A O 1
ATOM 2296 N N . LEU A 1 310 ? 18.406 5.517 6.178 1.00 73.56 310 LEU A N 1
ATOM 2297 C CA . LEU A 1 310 ? 17.350 6.527 6.131 1.00 73.56 310 LEU A CA 1
ATOM 2298 C C . LEU A 1 310 ? 15.948 5.903 6.224 1.00 73.56 310 LEU A C 1
ATOM 2300 O O . LEU A 1 310 ? 15.079 6.466 6.888 1.00 73.56 310 LEU A O 1
ATOM 2304 N N . THR A 1 311 ? 15.730 4.755 5.584 1.00 80.75 311 THR A N 1
ATOM 2305 C CA . THR A 1 311 ? 14.420 4.111 5.417 1.00 80.75 311 THR A CA 1
ATOM 2306 C C . THR A 1 311 ? 13.862 3.639 6.759 1.00 80.75 311 THR A C 1
ATOM 2308 O O . THR A 1 311 ? 12.808 4.111 7.193 1.00 80.75 311 THR A O 1
ATOM 2311 N N . TRP A 1 312 ? 14.602 2.797 7.490 1.00 82.38 312 TRP A N 1
ATOM 2312 C CA . TRP A 1 312 ? 14.124 2.271 8.775 1.00 82.38 312 TRP A CA 1
ATOM 2313 C C . TRP A 1 312 ? 14.116 3.323 9.899 1.00 82.38 312 TRP A C 1
ATOM 2315 O O . TRP A 1 312 ? 13.186 3.329 10.710 1.00 82.38 312 TRP A O 1
ATOM 2325 N N . ILE A 1 313 ? 15.077 4.263 9.928 1.00 82.38 313 ILE A N 1
ATOM 2326 C CA . ILE A 1 313 ? 15.064 5.376 10.897 1.00 82.38 313 ILE A CA 1
ATOM 2327 C C . ILE A 1 313 ? 13.848 6.277 10.665 1.00 82.38 313 ILE A C 1
ATOM 2329 O O . ILE A 1 313 ? 13.202 6.670 11.637 1.00 82.38 313 ILE A O 1
ATOM 2333 N N . SER A 1 314 ? 13.492 6.570 9.408 1.00 78.69 314 SER A N 1
ATOM 2334 C CA . SER A 1 314 ? 12.315 7.392 9.095 1.00 78.69 314 SER A CA 1
ATOM 2335 C C . SER A 1 314 ? 11.028 6.747 9.607 1.00 78.69 314 SER A C 1
ATOM 2337 O O . SER A 1 314 ? 10.229 7.429 10.241 1.00 78.69 314 SER A O 1
ATOM 2339 N N . VAL A 1 315 ? 10.845 5.433 9.431 1.00 85.75 315 VAL A N 1
ATOM 2340 C CA . VAL A 1 315 ? 9.653 4.725 9.939 1.00 85.75 315 VAL A CA 1
ATOM 2341 C C . VAL A 1 315 ? 9.553 4.810 11.471 1.00 85.75 315 VAL A C 1
ATOM 2343 O O . VAL A 1 315 ? 8.484 5.146 11.987 1.00 85.75 315 VAL A O 1
ATOM 2346 N N . ILE A 1 316 ? 10.653 4.596 12.211 1.00 90.31 316 ILE A N 1
ATOM 2347 C CA . ILE A 1 316 ? 10.666 4.776 13.678 1.00 90.31 316 ILE A CA 1
ATOM 2348 C C . ILE A 1 316 ? 10.358 6.233 14.051 1.00 90.31 316 ILE A C 1
ATOM 2350 O O . ILE A 1 316 ? 9.507 6.492 14.905 1.00 90.31 316 ILE A O 1
ATOM 2354 N N . ALA A 1 317 ? 11.047 7.192 13.428 1.00 84.25 317 ALA A N 1
ATOM 2355 C CA . ALA A 1 317 ? 10.925 8.608 13.753 1.00 84.25 317 ALA A CA 1
ATOM 2356 C C . ALA A 1 317 ? 9.499 9.117 13.511 1.00 84.25 317 ALA A C 1
ATOM 2358 O O . ALA A 1 317 ? 8.942 9.797 14.369 1.00 84.25 317 ALA A O 1
ATOM 2359 N N . LEU A 1 318 ? 8.875 8.742 12.393 1.00 85.19 318 LEU A N 1
ATOM 2360 C CA . LEU A 1 318 ? 7.503 9.120 12.059 1.00 85.19 318 LEU A CA 1
ATOM 2361 C C . LEU A 1 318 ? 6.474 8.462 12.990 1.00 85.19 318 LEU A C 1
ATOM 2363 O O . LEU A 1 318 ? 5.498 9.116 13.367 1.00 85.19 318 LEU A O 1
ATOM 2367 N N . LEU A 1 319 ? 6.716 7.228 13.450 1.00 92.12 319 LEU A N 1
ATOM 2368 C CA . LEU A 1 319 ? 5.897 6.601 14.490 1.00 92.12 319 LEU A CA 1
ATOM 2369 C C . LEU A 1 319 ? 5.997 7.374 15.814 1.00 92.12 319 LEU A C 1
ATOM 2371 O O . LEU A 1 319 ? 4.969 7.744 16.379 1.00 92.12 319 LEU A O 1
ATOM 2375 N N . ILE A 1 320 ? 7.204 7.712 16.275 1.00 93.44 320 ILE A N 1
ATOM 2376 C CA . ILE A 1 320 ? 7.404 8.516 17.495 1.00 93.44 320 ILE A CA 1
ATOM 2377 C C . ILE A 1 320 ? 6.754 9.904 17.351 1.00 93.44 320 ILE A C 1
ATOM 2379 O O . ILE A 1 320 ? 5.996 10.326 18.226 1.00 93.44 320 ILE A O 1
ATOM 2383 N N . ILE A 1 321 ? 6.986 10.593 16.229 1.00 83.88 321 ILE A N 1
ATOM 2384 C CA . ILE A 1 321 ? 6.410 11.912 15.930 1.00 83.88 321 ILE A CA 1
ATOM 2385 C C . ILE A 1 321 ? 4.880 11.856 15.944 1.00 83.88 321 ILE A C 1
ATOM 2387 O O . ILE A 1 321 ? 4.261 12.738 16.533 1.00 83.88 321 ILE A O 1
ATOM 2391 N N . SER A 1 322 ? 4.253 10.820 15.378 1.00 88.19 322 SER A N 1
ATOM 2392 C CA . SER A 1 322 ? 2.788 10.703 15.353 1.00 88.19 322 SER A CA 1
ATOM 2393 C C . SER A 1 322 ? 2.159 10.669 16.755 1.00 88.19 322 SER A C 1
ATOM 2395 O O . SER A 1 322 ? 1.182 11.374 17.021 1.00 88.19 322 SER A O 1
ATOM 2397 N N . PHE A 1 323 ? 2.769 9.929 17.687 1.00 95.19 323 PHE A N 1
ATOM 2398 C CA . PHE A 1 323 ? 2.329 9.860 19.080 1.00 95.19 323 PHE A CA 1
ATOM 2399 C C . PHE A 1 323 ? 2.664 11.140 19.858 1.00 95.19 323 PHE A C 1
ATOM 2401 O O . PHE A 1 323 ? 1.855 11.567 20.681 1.00 95.19 323 PHE A O 1
ATOM 2408 N N . LEU A 1 324 ? 3.800 11.796 19.584 1.00 91.50 324 LEU A N 1
ATOM 2409 C CA . LEU A 1 324 ? 4.141 13.094 20.184 1.00 91.50 324 LEU A CA 1
ATOM 2410 C C . LEU A 1 324 ? 3.194 14.216 19.726 1.00 91.50 324 LEU A C 1
ATOM 2412 O O . LEU A 1 324 ? 2.772 15.029 20.549 1.00 91.50 324 LEU A O 1
ATOM 2416 N N . VAL A 1 325 ? 2.822 14.238 18.443 1.00 82.12 325 VAL A N 1
ATOM 2417 C CA . VAL A 1 325 ? 1.843 15.178 17.875 1.00 82.12 325 VAL A CA 1
ATOM 2418 C C . VAL A 1 325 ? 0.481 14.988 18.536 1.00 82.12 325 VAL A C 1
ATOM 2420 O O . VAL A 1 325 ? -0.090 15.961 19.030 1.00 82.12 325 VAL A O 1
ATOM 2423 N N . GLU A 1 326 ? -0.014 13.751 18.630 1.00 90.69 326 GLU A N 1
ATOM 2424 C CA . GLU A 1 326 ? -1.295 13.474 19.289 1.00 90.69 326 GLU A CA 1
ATOM 2425 C C . GLU A 1 326 ? -1.254 13.790 20.796 1.00 90.69 326 GLU A C 1
ATOM 2427 O O . GLU A 1 326 ? -2.200 14.365 21.338 1.00 90.69 326 GLU A O 1
ATOM 2432 N N . LEU A 1 327 ? -0.148 13.487 21.485 1.00 92.19 327 LEU A N 1
ATOM 2433 C CA . LEU A 1 327 ? 0.049 13.821 22.899 1.00 92.19 327 LEU A CA 1
ATOM 2434 C C . LEU A 1 327 ? 0.003 15.340 23.132 1.00 92.19 327 LEU A C 1
ATOM 2436 O O . LEU A 1 327 ? -0.712 15.812 24.020 1.00 92.19 327 LEU A O 1
ATOM 2440 N N . ALA A 1 328 ? 0.728 16.113 22.319 1.00 87.19 328 ALA A N 1
ATOM 2441 C CA . ALA A 1 328 ? 0.743 17.571 22.388 1.00 87.19 328 ALA A CA 1
ATOM 2442 C C . ALA A 1 328 ? -0.635 18.171 22.060 1.00 87.19 328 ALA A C 1
ATOM 2444 O O . ALA A 1 328 ? -1.113 19.059 22.771 1.00 87.19 328 ALA A O 1
ATOM 2445 N N . TRP A 1 329 ? -1.305 17.651 21.028 1.00 86.06 329 TRP A N 1
ATOM 2446 C CA . TRP A 1 329 ? -2.628 18.098 20.598 1.00 86.06 329 TRP A CA 1
ATOM 2447 C C . TRP A 1 329 ? -3.709 17.803 21.650 1.00 86.06 329 TRP A C 1
ATOM 2449 O O . TRP A 1 329 ? -4.482 18.696 22.011 1.00 86.06 329 TRP A O 1
ATOM 2459 N N . ARG A 1 330 ? -3.714 16.599 22.241 1.00 90.56 330 ARG A N 1
ATOM 2460 C CA . ARG A 1 330 ? -4.606 16.245 23.360 1.00 90.56 330 ARG A CA 1
ATOM 2461 C C . ARG A 1 330 ? -4.350 17.099 24.595 1.00 90.56 330 ARG A C 1
ATOM 2463 O O . ARG A 1 330 ? -5.315 17.583 25.185 1.00 90.56 330 ARG A O 1
ATOM 2470 N N . LYS A 1 331 ? -3.080 17.330 24.958 1.00 90.69 331 LYS A N 1
ATOM 2471 C CA . LYS A 1 331 ? -2.694 18.182 26.097 1.00 90.69 331 LYS A CA 1
ATOM 2472 C C . LYS A 1 331 ? -3.165 19.627 25.901 1.00 90.69 331 LYS A C 1
ATOM 2474 O O . LYS A 1 331 ? -3.753 20.193 26.819 1.00 90.69 331 LYS A O 1
ATOM 2479 N N . LYS A 1 332 ? -2.980 20.199 24.703 1.00 90.62 332 LYS A N 1
ATOM 2480 C CA . LYS A 1 332 ? -3.465 21.546 24.347 1.00 90.62 332 LYS A CA 1
ATOM 2481 C C . LYS A 1 332 ? -4.991 21.650 24.437 1.00 90.62 332 LYS A C 1
ATOM 2483 O O . LYS A 1 332 ? -5.506 22.618 24.987 1.00 90.62 332 LYS A O 1
ATOM 2488 N N . ASN A 1 333 ? -5.703 20.633 23.954 1.00 88.00 333 ASN A N 1
ATOM 2489 C CA . ASN A 1 333 ? -7.165 20.631 23.850 1.00 88.00 333 ASN A CA 1
ATOM 2490 C C . ASN A 1 333 ? -7.879 19.970 25.048 1.00 88.00 333 ASN A C 1
ATOM 2492 O O . ASN A 1 333 ? -9.064 19.657 24.949 1.00 88.00 333 ASN A O 1
ATOM 2496 N N . LYS A 1 334 ? -7.173 19.726 26.165 1.00 89.88 334 LYS A N 1
ATOM 2497 C CA . LYS A 1 334 ? -7.689 19.086 27.395 1.00 89.88 334 LYS A CA 1
ATOM 2498 C C . LYS A 1 334 ? -8.429 17.747 27.160 1.00 89.88 334 LYS A C 1
ATOM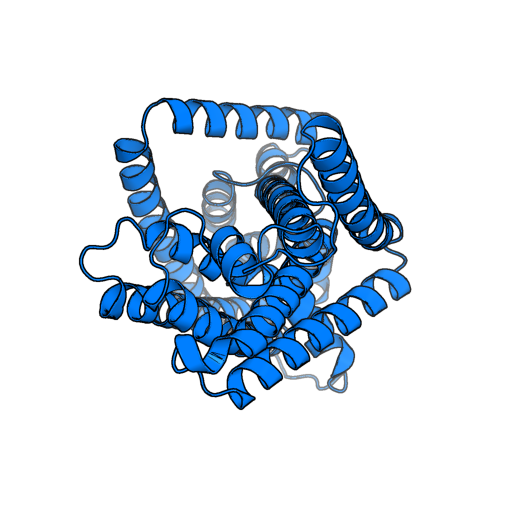 2500 O O . LYS A 1 334 ? -9.339 17.400 27.910 1.00 89.88 334 LYS A O 1
ATOM 2505 N N . ARG A 1 335 ? -8.053 16.983 26.124 1.00 87.06 335 ARG A N 1
ATOM 2506 C CA . ARG A 1 335 ? -8.653 15.668 25.810 1.00 87.06 335 ARG A CA 1
ATOM 2507 C C . ARG A 1 335 ? -8.053 14.549 26.667 1.00 87.06 335 ARG A C 1
ATOM 2509 O O . ARG A 1 335 ? -6.986 14.699 27.253 1.00 87.06 335 ARG A O 1
ATOM 2516 N N . ASN A 1 336 ? -8.731 13.399 26.688 1.00 82.69 336 ASN A N 1
ATOM 2517 C CA . ASN A 1 336 ? -8.290 12.185 27.376 1.00 82.69 336 ASN A CA 1
ATOM 2518 C C . ASN A 1 336 ? -6.852 11.777 26.992 1.00 82.69 336 ASN A C 1
ATOM 2520 O O . ASN A 1 336 ? -6.606 11.456 25.829 1.00 82.69 336 ASN A O 1
ATOM 2524 N N . LEU A 1 337 ? -5.948 11.731 27.977 1.00 89.19 337 LEU A N 1
ATOM 2525 C CA . LEU A 1 337 ? -4.546 11.313 27.832 1.00 89.19 337 LEU A CA 1
ATOM 2526 C C . LEU A 1 337 ? -4.302 9.826 28.160 1.00 89.19 337 LEU A C 1
ATOM 2528 O O . LEU A 1 337 ? -3.162 9.375 28.100 1.00 89.19 337 LEU A O 1
ATOM 2532 N N . HIS A 1 338 ? -5.329 9.039 28.503 1.00 91.25 338 HIS A N 1
ATOM 2533 C CA . HIS A 1 338 ? -5.154 7.593 28.659 1.00 91.25 338 HIS A CA 1
ATOM 2534 C C . HIS A 1 338 ? -4.795 6.925 27.318 1.00 91.25 338 HIS A C 1
ATOM 2536 O O . HIS A 1 338 ? -5.228 7.351 26.244 1.00 91.25 338 HIS A O 1
ATOM 2542 N N . TRP A 1 339 ? -4.029 5.831 27.395 1.00 89.50 339 TRP A N 1
ATOM 2543 C CA . TRP A 1 339 ? -3.610 5.040 26.231 1.00 89.50 339 TRP A CA 1
ATOM 2544 C C . TRP A 1 339 ? -4.801 4.524 25.414 1.00 89.50 339 TRP A C 1
ATOM 2546 O O . TRP A 1 339 ? -4.817 4.612 24.189 1.00 89.50 339 TRP A O 1
ATOM 2556 N N . LEU A 1 340 ? -5.833 4.054 26.116 1.00 90.25 340 LEU A N 1
ATOM 2557 C CA . LEU A 1 340 ? -7.128 3.684 25.557 1.00 90.25 340 LEU A CA 1
ATOM 2558 C C . LEU A 1 340 ? -8.174 4.752 25.882 1.00 90.25 340 LEU A C 1
ATOM 2560 O O . LEU A 1 340 ? -8.113 5.412 26.923 1.00 90.25 340 LEU A O 1
ATOM 2564 N N . GLY A 1 341 ? -9.174 4.882 25.016 1.00 79.88 341 GLY A N 1
ATOM 2565 C CA . GLY A 1 341 ? -10.374 5.637 25.346 1.00 79.88 341 GLY A CA 1
ATOM 2566 C C . GLY A 1 341 ? -11.241 4.909 26.366 1.00 79.88 341 GLY A C 1
ATOM 2567 O O . GLY A 1 341 ? -11.303 3.676 26.384 1.00 79.88 341 GLY A O 1
ATOM 2568 N N . LYS A 1 342 ? -11.970 5.681 27.177 1.00 66.44 342 LYS A N 1
ATOM 2569 C CA . LYS A 1 342 ? -13.175 5.161 27.833 1.00 66.44 342 LYS A CA 1
ATOM 2570 C C . LYS A 1 342 ? -14.208 4.827 26.740 1.00 66.44 342 LYS A C 1
ATOM 2572 O O . LYS A 1 342 ? -14.230 5.491 25.701 1.00 66.44 342 LYS A O 1
ATOM 2577 N N . LYS A 1 343 ? -14.972 3.754 26.948 1.00 54.50 343 LYS A N 1
ATOM 2578 C CA . LYS A 1 343 ? -16.052 3.315 26.050 1.00 54.50 343 LYS A CA 1
ATOM 2579 C C . LYS A 1 343 ? -17.357 4.031 26.370 1.00 54.50 343 LYS A C 1
ATOM 2581 O O . LYS A 1 343 ? -17.517 4.387 27.556 1.00 54.50 343 LYS A O 1
#